Protein AF-A0A354BKX8-F1 (afdb_monomer)

Structure (mmCIF, N/CA/C/O backbone):
data_AF-A0A354BKX8-F1
#
_entry.id   AF-A0A354BKX8-F1
#
loop_
_atom_site.group_PDB
_atom_site.id
_atom_site.type_symbol
_atom_site.label_atom_id
_atom_site.label_alt_id
_atom_site.label_comp_id
_atom_site.label_asym_id
_atom_site.label_entity_id
_atom_site.label_seq_id
_atom_site.pdbx_PDB_ins_code
_atom_site.Cartn_x
_atom_site.Cartn_y
_atom_site.Cartn_z
_atom_site.occupancy
_atom_site.B_iso_or_equiv
_atom_site.auth_seq_id
_atom_site.auth_comp_id
_atom_site.auth_asym_id
_atom_site.auth_atom_id
_atom_site.pdbx_PDB_model_num
ATOM 1 N N . TYR A 1 1 ? 7.120 4.026 -9.974 1.00 83.06 1 TYR A N 1
ATOM 2 C CA . TYR A 1 1 ? 7.666 4.326 -11.314 1.00 83.06 1 TYR A CA 1
ATOM 3 C C . TYR A 1 1 ? 7.508 5.807 -11.655 1.00 83.06 1 TYR A C 1
ATOM 5 O O . TYR A 1 1 ? 8.505 6.510 -11.690 1.00 83.06 1 TYR A O 1
ATOM 13 N N . LYS A 1 2 ? 6.275 6.334 -11.790 1.00 86.75 2 LYS A N 1
ATOM 14 C CA . LYS A 1 2 ? 6.040 7.768 -12.083 1.00 86.75 2 LYS A CA 1
ATOM 15 C C . LYS A 1 2 ? 6.653 8.716 -11.035 1.00 86.75 2 LYS A C 1
ATOM 17 O O . LYS A 1 2 ? 7.283 9.698 -11.400 1.00 86.75 2 LYS A O 1
ATOM 22 N N . ALA A 1 3 ? 6.531 8.372 -9.750 1.00 85.19 3 ALA A N 1
ATOM 23 C CA . ALA A 1 3 ? 7.042 9.178 -8.636 1.00 85.19 3 ALA A CA 1
ATOM 24 C C . ALA A 1 3 ? 8.580 9.289 -8.563 1.00 85.19 3 ALA A C 1
ATOM 26 O O . ALA A 1 3 ? 9.074 10.175 -7.884 1.00 85.19 3 ALA A O 1
ATOM 27 N N . HIS A 1 4 ? 9.324 8.424 -9.263 1.00 88.31 4 HIS A N 1
ATOM 28 C CA . HIS A 1 4 ? 10.794 8.370 -9.205 1.00 88.31 4 HIS A CA 1
ATOM 29 C C . HIS A 1 4 ? 11.441 8.805 -10.529 1.00 88.31 4 HIS A C 1
ATOM 31 O O . HIS A 1 4 ? 12.531 8.362 -10.866 1.00 88.31 4 HIS A O 1
ATOM 37 N N . ALA A 1 5 ? 10.732 9.616 -11.325 1.00 88.50 5 ALA A N 1
ATOM 38 C CA . ALA A 1 5 ? 11.190 10.175 -12.601 1.00 88.50 5 ALA A CA 1
ATOM 39 C C . ALA A 1 5 ? 11.630 9.164 -13.689 1.00 88.50 5 ALA A C 1
ATOM 41 O O . ALA A 1 5 ? 12.082 9.582 -14.752 1.00 88.50 5 ALA A O 1
ATOM 42 N N . CYS A 1 6 ? 11.402 7.855 -13.508 1.00 90.94 6 CYS A N 1
ATOM 43 C CA . CYS A 1 6 ? 11.791 6.821 -14.478 1.00 90.94 6 CYS A CA 1
ATOM 44 C C . CYS A 1 6 ? 11.173 7.051 -15.872 1.00 90.94 6 CYS A C 1
ATOM 46 O O . CYS A 1 6 ? 11.819 6.832 -16.893 1.00 90.94 6 CYS A O 1
ATOM 48 N N . LEU A 1 7 ? 9.930 7.554 -15.922 1.00 91.75 7 LEU A N 1
ATOM 49 C CA . LEU A 1 7 ? 9.223 7.866 -17.173 1.00 91.75 7 LEU A CA 1
ATOM 50 C C . LEU A 1 7 ? 9.927 8.915 -18.039 1.00 91.75 7 LEU A C 1
ATOM 52 O O . LEU A 1 7 ? 9.664 8.959 -19.236 1.00 91.75 7 LEU A O 1
ATOM 56 N N . GLY A 1 8 ? 10.784 9.765 -17.466 1.00 90.62 8 GLY A N 1
ATOM 57 C CA . GLY A 1 8 ? 11.510 10.775 -18.238 1.00 90.62 8 GLY A CA 1
ATOM 58 C C . GLY A 1 8 ? 12.446 10.156 -19.277 1.00 90.62 8 GLY A C 1
ATOM 59 O O . GLY A 1 8 ? 12.610 10.711 -20.362 1.00 90.62 8 GLY A O 1
ATOM 60 N N . CYS A 1 9 ? 12.996 8.977 -18.972 1.00 93.62 9 CYS A N 1
ATOM 61 C CA . CYS A 1 9 ? 14.010 8.322 -19.796 1.00 93.62 9 CYS A CA 1
ATOM 62 C C . CYS A 1 9 ? 13.584 6.958 -20.335 1.00 93.62 9 CYS A C 1
ATOM 64 O O . CYS A 1 9 ? 14.118 6.542 -21.357 1.00 93.62 9 CYS A O 1
ATOM 66 N N . HIS A 1 10 ? 12.659 6.265 -19.670 1.00 95.00 10 HIS A N 1
ATOM 67 C CA . HIS A 1 10 ? 12.266 4.904 -20.018 1.00 95.00 10 HIS A CA 1
ATOM 68 C C . HIS A 1 10 ? 10.833 4.833 -20.535 1.00 95.00 10 HIS A C 1
ATOM 70 O O . HIS A 1 10 ? 9.903 5.380 -19.928 1.00 95.00 10 HIS A O 1
ATOM 76 N N . THR A 1 11 ? 10.642 4.063 -21.606 1.00 95.56 11 THR A N 1
ATOM 77 C CA . THR A 1 11 ? 9.315 3.769 -22.153 1.00 95.56 11 THR A CA 1
ATOM 78 C C . THR A 1 11 ? 8.695 2.522 -21.521 1.00 95.56 11 THR A C 1
ATOM 80 O O . THR A 1 11 ? 9.382 1.526 -21.306 1.00 95.56 11 THR A O 1
ATOM 83 N N . ILE A 1 12 ? 7.390 2.564 -21.250 1.00 94.75 12 ILE A N 1
ATOM 84 C CA . ILE A 1 12 ? 6.571 1.444 -20.746 1.00 94.75 12 ILE A CA 1
ATOM 85 C C . ILE A 1 12 ? 5.218 1.415 -21.462 1.00 94.75 12 ILE A C 1
ATOM 87 O O . ILE A 1 12 ? 4.844 2.388 -22.123 1.00 94.75 12 ILE A O 1
ATOM 91 N N . GLU A 1 13 ? 4.485 0.317 -21.306 1.00 91.56 13 GLU A N 1
ATOM 92 C CA . GLU A 1 13 ? 3.090 0.232 -21.724 1.00 91.56 13 GLU A CA 1
ATOM 93 C C . GLU A 1 13 ? 2.171 0.474 -20.517 1.00 91.56 13 GLU A C 1
ATOM 95 O O . GLU A 1 13 ? 2.274 -0.188 -19.488 1.00 91.56 13 GLU A O 1
ATOM 100 N N . ASP A 1 14 ? 1.270 1.448 -20.625 1.00 88.75 14 ASP A N 1
ATOM 101 C CA . ASP A 1 14 ? 0.277 1.773 -19.597 1.00 88.75 14 ASP A CA 1
ATOM 102 C C . ASP A 1 14 ? -1.093 1.879 -20.277 1.00 88.75 14 ASP A C 1
ATOM 104 O O . ASP A 1 14 ? -1.304 2.739 -21.136 1.00 88.75 14 ASP A O 1
ATOM 108 N N . ASN A 1 15 ? -2.020 0.980 -19.935 1.00 85.31 15 ASN A N 1
ATOM 109 C CA . ASN A 1 15 ? -3.357 0.884 -20.541 1.00 85.31 15 ASN A CA 1
ATOM 110 C C . ASN A 1 15 ? -3.341 0.799 -22.084 1.00 85.31 15 ASN A C 1
ATOM 112 O O . ASN A 1 15 ? -4.056 1.539 -22.765 1.00 85.31 15 ASN A O 1
ATOM 116 N N . GLY A 1 16 ? -2.491 -0.073 -22.638 1.00 86.06 16 GLY A N 1
ATOM 117 C CA . GLY A 1 16 ? -2.369 -0.292 -24.086 1.00 86.06 16 GLY A CA 1
ATOM 118 C C . GLY A 1 16 ? -1.723 0.867 -24.851 1.00 86.06 16 GLY A C 1
ATOM 119 O O . GLY A 1 16 ? -1.778 0.907 -26.080 1.00 86.06 16 GLY A O 1
ATOM 120 N N . LYS A 1 17 ? -1.138 1.845 -24.147 1.00 91.56 17 LYS A N 1
ATOM 121 C CA . LYS A 1 17 ? -0.433 2.978 -24.748 1.00 91.56 17 LYS A CA 1
ATOM 122 C C . LYS A 1 17 ? 1.020 2.993 -24.329 1.00 91.56 17 LYS A C 1
ATOM 124 O O . LYS A 1 17 ? 1.348 2.821 -23.158 1.00 91.56 17 LYS A O 1
ATOM 129 N N . LEU A 1 18 ? 1.876 3.310 -25.292 1.00 93.50 18 LEU A N 1
ATOM 130 C CA . LEU A 1 18 ? 3.275 3.569 -25.023 1.00 93.50 18 LEU A CA 1
ATOM 131 C C . LEU A 1 18 ? 3.457 4.966 -24.435 1.00 93.50 18 LEU A C 1
ATOM 133 O O . LEU A 1 18 ? 3.059 5.957 -25.046 1.00 93.50 18 LEU A O 1
ATOM 137 N N . ILE A 1 19 ? 4.073 5.037 -23.259 1.00 94.19 19 ILE A N 1
ATOM 138 C CA . ILE A 1 19 ? 4.370 6.293 -22.567 1.00 94.19 19 ILE A CA 1
ATOM 139 C C . ILE A 1 19 ? 5.835 6.336 -22.129 1.00 94.19 19 ILE A C 1
ATOM 141 O O . ILE A 1 19 ? 6.482 5.297 -22.005 1.00 94.19 19 ILE A O 1
ATOM 145 N N . GLY A 1 20 ? 6.334 7.539 -21.842 1.00 93.56 20 GLY A N 1
ATOM 146 C CA . GLY A 1 20 ? 7.693 7.786 -21.355 1.00 93.56 20 GLY A CA 1
ATOM 147 C C . GLY A 1 20 ? 8.647 8.319 -22.427 1.00 93.56 20 GLY A C 1
ATOM 148 O O . GLY A 1 20 ? 8.238 8.606 -23.552 1.00 93.56 20 GLY A O 1
ATOM 149 N N . GLY A 1 21 ? 9.915 8.490 -22.060 1.00 92.12 21 GLY A N 1
ATOM 150 C CA . GLY A 1 21 ? 10.974 8.964 -22.951 1.00 92.12 21 GLY A CA 1
ATOM 151 C C . GLY A 1 21 ? 11.726 7.808 -23.619 1.00 92.12 21 GLY A C 1
ATOM 152 O O . GLY A 1 21 ? 11.959 6.797 -22.969 1.00 92.12 21 GLY A O 1
ATOM 153 N N . PRO A 1 22 ? 12.144 7.923 -24.892 1.00 91.19 22 PRO A N 1
ATOM 154 C CA . PRO A 1 22 ? 12.939 6.898 -25.577 1.00 91.19 22 PRO A CA 1
ATOM 155 C C . PRO A 1 22 ? 14.454 7.063 -25.349 1.00 91.19 22 PRO A C 1
ATOM 157 O O . PRO A 1 22 ? 15.248 6.587 -26.154 1.00 91.19 22 PRO A O 1
ATOM 160 N N . GLN A 1 23 ? 14.863 7.796 -24.308 1.00 90.75 23 GLN A N 1
ATOM 161 C CA . GLN A 1 23 ? 16.272 8.148 -24.080 1.00 90.75 23 GLN A CA 1
ATOM 162 C C . GLN A 1 23 ? 17.086 6.982 -23.503 1.00 90.75 23 GLN A C 1
ATOM 164 O O . GLN A 1 23 ? 18.300 6.941 -23.661 1.00 90.75 23 GLN A O 1
ATOM 169 N N . SER A 1 24 ? 16.422 6.043 -22.833 1.00 91.75 24 SER A N 1
ATOM 170 C CA . SER A 1 24 ? 17.021 4.878 -22.185 1.00 91.75 24 SER A CA 1
ATOM 171 C C . SER A 1 24 ? 16.263 3.602 -22.569 1.00 91.75 24 SER A C 1
ATOM 173 O O . SER A 1 24 ? 15.407 3.595 -23.458 1.00 91.75 24 SER A O 1
ATOM 175 N N . ALA A 1 25 ? 16.603 2.489 -21.918 1.00 90.88 25 ALA A N 1
ATOM 176 C CA . ALA A 1 25 ? 16.054 1.173 -22.207 1.00 90.88 25 ALA A CA 1
ATOM 177 C C . ALA A 1 25 ? 14.516 1.175 -22.229 1.00 90.88 25 ALA A C 1
ATOM 179 O O . ALA A 1 25 ? 13.856 1.724 -21.345 1.00 90.88 25 ALA A O 1
ATOM 180 N N . ALA A 1 26 ? 13.958 0.507 -23.235 1.00 94.38 26 ALA A N 1
ATOM 181 C CA . ALA A 1 26 ? 12.530 0.274 -23.376 1.00 94.38 26 ALA A CA 1
ATOM 182 C C . ALA A 1 26 ? 12.099 -0.887 -22.453 1.00 94.38 26 ALA A C 1
ATOM 184 O O . ALA A 1 26 ? 12.649 -1.991 -22.546 1.00 94.38 26 ALA A O 1
ATOM 185 N N . LEU A 1 27 ? 11.156 -0.627 -21.541 1.00 95.12 27 LEU A N 1
ATOM 186 C CA . LEU A 1 27 ? 10.771 -1.505 -20.427 1.00 95.12 27 LEU A CA 1
ATOM 187 C C . LEU A 1 27 ? 9.378 -2.145 -20.576 1.00 95.12 27 LEU A C 1
ATOM 189 O O . LEU A 1 27 ? 8.930 -2.840 -19.670 1.00 95.12 27 LEU A O 1
ATOM 193 N N . GLN A 1 28 ? 8.712 -1.985 -21.719 1.00 94.44 28 GLN A N 1
ATOM 194 C CA . GLN A 1 28 ? 7.391 -2.563 -22.026 1.00 94.44 28 GLN A CA 1
ATOM 195 C C . GLN A 1 28 ? 7.356 -4.088 -21.895 1.00 94.44 28 GLN A C 1
ATOM 197 O O . GLN A 1 28 ? 6.326 -4.650 -21.564 1.00 94.44 28 GLN A O 1
ATOM 202 N N . ASN A 1 29 ? 8.489 -4.748 -22.147 1.00 93.88 29 ASN A N 1
ATOM 203 C CA . ASN A 1 29 ? 8.643 -6.200 -22.042 1.00 93.88 29 ASN A CA 1
ATOM 204 C C . ASN A 1 29 ? 9.652 -6.579 -20.949 1.00 93.88 29 ASN A C 1
ATOM 206 O O . ASN A 1 29 ? 10.315 -7.611 -21.046 1.00 93.88 29 ASN A O 1
ATOM 210 N N . ALA A 1 30 ? 9.853 -5.715 -19.949 1.00 94.62 30 ALA A N 1
ATOM 211 C CA . ALA A 1 30 ? 10.871 -5.930 -18.924 1.00 94.62 30 ALA A CA 1
ATOM 212 C C . ALA A 1 30 ? 10.661 -7.250 -18.165 1.00 94.62 30 ALA A C 1
ATOM 214 O O . ALA A 1 30 ? 11.640 -7.957 -17.928 1.00 94.62 30 ALA A O 1
ATOM 215 N N . GLY A 1 31 ? 9.410 -7.627 -17.884 1.00 93.38 31 GLY A N 1
ATOM 216 C CA . GLY A 1 31 ? 9.067 -8.887 -17.221 1.00 93.38 31 GLY A CA 1
ATOM 217 C C . GLY A 1 31 ? 9.415 -10.148 -18.006 1.00 93.38 31 GLY A C 1
ATOM 218 O O . GLY A 1 31 ? 9.642 -11.197 -17.415 1.00 93.38 31 GLY A O 1
ATOM 219 N N . GLN A 1 32 ? 9.523 -10.051 -19.332 1.00 93.12 32 GLN A N 1
ATOM 220 C CA . GLN A 1 32 ? 9.960 -11.163 -20.181 1.00 93.12 32 GLN A CA 1
ATOM 221 C C . GLN A 1 32 ? 11.481 -11.203 -20.386 1.00 93.12 32 GLN A C 1
ATOM 223 O O . GLN A 1 32 ? 12.025 -12.213 -20.830 1.00 93.12 32 GLN A O 1
ATOM 228 N N . ARG A 1 33 ? 12.170 -10.080 -20.148 1.00 94.12 33 ARG A N 1
ATOM 229 C CA . ARG A 1 33 ? 13.554 -9.864 -20.600 1.00 94.12 33 ARG A CA 1
ATOM 230 C C . ARG A 1 33 ? 14.577 -9.896 -19.481 1.00 94.12 33 ARG A C 1
ATOM 232 O O . ARG A 1 33 ? 15.732 -10.225 -19.744 1.00 94.12 33 ARG A O 1
ATOM 239 N N . TYR A 1 34 ? 14.190 -9.506 -18.272 1.00 94.12 34 TYR A N 1
ATOM 240 C CA . TYR A 1 34 ? 15.135 -9.293 -17.187 1.00 94.12 34 TYR A CA 1
ATOM 241 C C . TYR A 1 34 ? 14.871 -10.205 -15.996 1.00 94.12 34 TYR A C 1
ATOM 243 O O . TYR A 1 34 ? 13.737 -10.549 -15.680 1.00 94.12 34 TYR A O 1
ATOM 251 N N . ASN A 1 35 ? 15.952 -10.560 -15.305 1.00 94.44 35 ASN A N 1
ATOM 252 C CA . ASN A 1 35 ? 15.873 -11.212 -14.008 1.00 94.44 35 ASN A CA 1
ATOM 253 C C . ASN A 1 35 ? 15.553 -10.159 -12.921 1.00 94.44 35 ASN A C 1
ATOM 255 O O . ASN A 1 35 ? 16.247 -9.139 -12.869 1.00 94.44 35 ASN A O 1
ATOM 259 N N . PRO A 1 36 ? 14.562 -10.390 -12.040 1.00 92.25 36 PRO A N 1
ATOM 260 C CA . PRO A 1 36 ? 14.132 -9.409 -11.040 1.00 92.25 36 PRO A CA 1
ATOM 261 C C . PRO A 1 36 ? 15.240 -9.000 -10.064 1.00 92.25 36 PRO A C 1
ATOM 263 O O . PRO A 1 36 ? 15.362 -7.816 -9.750 1.00 92.25 36 PRO A O 1
ATOM 266 N N . ASP A 1 37 ? 16.079 -9.943 -9.631 1.00 94.06 37 ASP A N 1
ATOM 267 C CA . ASP A 1 37 ? 17.184 -9.672 -8.706 1.00 94.06 37 ASP A CA 1
ATOM 268 C C . ASP A 1 37 ? 18.261 -8.820 -9.378 1.00 94.06 37 ASP A C 1
ATOM 270 O O . ASP A 1 37 ? 18.823 -7.914 -8.759 1.00 94.06 37 ASP A O 1
ATOM 274 N N . TRP A 1 38 ? 18.510 -9.061 -10.670 1.00 94.44 38 TRP A N 1
ATOM 275 C CA . TRP A 1 38 ? 19.426 -8.238 -11.452 1.00 94.44 38 TRP A CA 1
ATOM 276 C C . TRP A 1 38 ? 18.907 -6.805 -11.601 1.00 94.44 38 TRP A C 1
ATOM 278 O O . TRP A 1 38 ? 19.657 -5.870 -11.329 1.00 94.44 38 TRP A O 1
ATOM 288 N N . VAL A 1 39 ? 17.631 -6.609 -11.971 1.00 93.19 39 VAL A N 1
ATOM 289 C CA . VAL A 1 39 ? 17.067 -5.250 -12.116 1.00 93.19 39 VAL A CA 1
ATOM 290 C C . VAL A 1 39 ? 17.043 -4.534 -10.770 1.00 93.19 39 VAL A C 1
ATOM 292 O O . VAL A 1 39 ? 17.360 -3.350 -10.703 1.00 93.19 39 VAL A O 1
ATOM 295 N N . TYR A 1 40 ? 16.724 -5.244 -9.688 1.00 93.81 40 TYR A N 1
ATOM 296 C CA . TYR A 1 40 ? 16.797 -4.690 -8.343 1.00 93.81 40 TYR A CA 1
ATOM 297 C C . TYR A 1 40 ? 18.223 -4.254 -7.992 1.00 93.81 40 TYR A C 1
ATOM 299 O O . TYR A 1 40 ? 18.418 -3.111 -7.580 1.00 93.81 40 TYR A O 1
ATOM 307 N N . ARG A 1 41 ? 19.235 -5.105 -8.215 1.00 93.69 41 ARG A N 1
ATOM 308 C CA . ARG A 1 41 ? 20.629 -4.745 -7.923 1.00 93.69 41 ARG A CA 1
ATOM 309 C C . ARG A 1 41 ? 21.117 -3.586 -8.792 1.00 93.69 41 ARG A C 1
ATOM 311 O O . ARG A 1 41 ? 21.802 -2.705 -8.278 1.00 93.69 41 ARG A O 1
ATOM 318 N N . PHE A 1 42 ? 20.748 -3.562 -10.070 1.00 93.19 42 PHE A N 1
ATOM 319 C CA . PHE A 1 42 ? 21.044 -2.448 -10.967 1.00 93.19 42 PHE A CA 1
ATOM 320 C C . PHE A 1 42 ? 20.383 -1.153 -10.486 1.00 93.19 42 PHE A C 1
ATOM 322 O O . PHE A 1 42 ? 21.052 -0.133 -10.378 1.00 93.19 42 PHE A O 1
ATOM 329 N N . GLY A 1 43 ? 19.103 -1.201 -10.109 1.00 91.19 43 GLY A N 1
ATOM 330 C CA . GLY A 1 43 ? 18.357 -0.042 -9.615 1.00 91.19 43 GLY A CA 1
ATOM 331 C C . GLY A 1 43 ? 18.865 0.516 -8.282 1.00 91.19 43 GLY A C 1
ATOM 332 O O . GLY A 1 43 ? 18.655 1.694 -8.009 1.00 91.19 43 GLY A O 1
ATOM 333 N N . GLN A 1 44 ? 19.556 -0.289 -7.465 1.00 91.81 44 GLN A N 1
ATOM 334 C CA . GLN A 1 44 ? 20.210 0.206 -6.250 1.00 91.81 44 GLN A CA 1
ATOM 335 C C . GLN A 1 44 ? 21.388 1.130 -6.567 1.00 91.81 44 GLN A C 1
ATOM 337 O O . GLN A 1 44 ? 21.555 2.149 -5.903 1.00 91.81 44 GLN A O 1
ATOM 342 N N . ASN A 1 45 ? 22.227 0.753 -7.536 1.00 91.75 45 ASN A N 1
ATOM 343 C CA . ASN A 1 45 ? 23.340 1.581 -7.987 1.00 91.75 45 ASN A CA 1
ATOM 344 C C . ASN A 1 45 ? 23.816 1.167 -9.397 1.00 91.75 45 ASN A C 1
ATOM 346 O O . ASN A 1 45 ? 24.658 0.274 -9.533 1.00 91.75 45 ASN A O 1
ATOM 350 N N . PRO A 1 46 ? 23.336 1.838 -10.455 1.00 92.06 46 PRO A N 1
ATOM 351 C CA . PRO A 1 46 ? 23.704 1.532 -11.840 1.00 92.06 46 PRO A CA 1
ATOM 352 C C . PRO A 1 46 ? 25.200 1.701 -12.131 1.00 92.06 46 PRO A C 1
ATOM 354 O O . PRO A 1 46 ? 25.762 1.009 -12.986 1.00 92.06 46 PRO A O 1
ATOM 357 N N . GLN A 1 47 ? 25.851 2.617 -11.408 1.00 90.56 47 GLN A N 1
ATOM 358 C CA . GLN A 1 47 ? 27.258 2.964 -11.604 1.00 90.56 47 GLN A CA 1
ATOM 359 C C . GLN A 1 47 ? 28.204 1.836 -11.160 1.00 90.56 47 GLN A C 1
ATOM 361 O O . GLN A 1 47 ? 29.335 1.783 -11.637 1.00 90.56 47 GLN A O 1
ATOM 366 N N . ASP A 1 48 ? 27.734 0.894 -10.327 1.00 93.19 48 ASP A N 1
ATOM 367 C CA . ASP A 1 48 ? 28.498 -0.303 -9.933 1.00 93.19 48 ASP A CA 1
ATOM 368 C C . ASP A 1 48 ? 28.722 -1.270 -11.111 1.00 93.19 48 ASP A C 1
ATOM 370 O O . ASP A 1 48 ? 29.621 -2.108 -11.069 1.00 93.19 48 ASP A O 1
ATOM 374 N N . PHE A 1 49 ? 27.903 -1.167 -12.163 1.00 91.75 49 PHE A N 1
ATOM 375 C CA . PHE A 1 49 ? 27.972 -2.030 -13.343 1.00 91.75 49 PHE A CA 1
ATOM 376 C C . PHE A 1 49 ? 28.644 -1.336 -14.520 1.00 91.75 49 PHE A C 1
ATOM 378 O O . PHE A 1 49 ? 29.470 -1.921 -15.220 1.00 91.75 49 PHE A O 1
ATOM 385 N N . THR A 1 50 ? 28.252 -0.092 -14.789 1.00 91.19 50 THR A N 1
ATOM 386 C CA . THR A 1 50 ? 28.812 0.701 -15.881 1.00 91.19 50 THR A CA 1
ATOM 387 C C . THR A 1 50 ? 28.824 2.160 -15.472 1.00 91.19 50 THR A C 1
ATOM 389 O O . THR A 1 50 ? 27.782 2.811 -15.397 1.00 91.19 50 THR A O 1
ATOM 392 N N . VAL A 1 51 ? 30.024 2.669 -15.219 1.00 91.38 51 VAL A N 1
ATOM 393 C CA . VAL A 1 51 ? 30.233 4.063 -14.834 1.00 91.38 51 VAL A CA 1
ATOM 394 C C . VAL A 1 51 ? 29.843 4.985 -15.997 1.00 91.38 51 VAL A C 1
ATOM 396 O O . VAL A 1 51 ? 30.130 4.687 -17.155 1.00 91.38 51 VAL A O 1
ATOM 399 N N . HIS A 1 52 ? 29.199 6.110 -15.687 1.00 88.56 52 HIS A N 1
ATOM 400 C CA . HIS A 1 52 ? 28.745 7.136 -16.633 1.00 88.56 52 HIS A CA 1
ATOM 401 C C . HIS A 1 52 ? 27.716 6.656 -17.671 1.00 88.56 52 HIS A C 1
ATOM 403 O O . HIS A 1 52 ? 27.595 7.243 -18.743 1.00 88.56 52 HIS A O 1
ATOM 409 N N . ASN A 1 53 ? 26.925 5.628 -17.350 1.00 86.75 53 ASN A N 1
ATOM 410 C CA . ASN A 1 53 ? 25.865 5.115 -18.230 1.00 86.75 53 ASN A CA 1
ATOM 411 C C . ASN A 1 53 ? 24.636 6.041 -18.380 1.00 86.75 53 ASN A C 1
ATOM 413 O O . ASN A 1 53 ? 23.739 5.732 -19.159 1.00 86.75 53 ASN A O 1
ATOM 417 N N . GLY A 1 54 ? 24.577 7.152 -17.638 1.00 87.69 54 GLY A N 1
ATOM 418 C CA . GLY A 1 54 ? 23.459 8.101 -17.658 1.00 87.69 54 GLY A CA 1
ATOM 419 C C . GLY A 1 54 ? 22.263 7.713 -16.782 1.00 87.69 54 GLY A C 1
ATOM 420 O O . GLY A 1 54 ? 21.384 8.548 -16.584 1.00 87.69 54 GLY A O 1
ATOM 421 N N . GLU A 1 55 ? 22.245 6.508 -16.206 1.00 90.31 55 GLU A N 1
ATOM 422 C CA . GLU A 1 55 ? 21.235 6.112 -15.224 1.00 90.31 55 GLU A CA 1
ATOM 423 C C . GLU A 1 55 ? 21.619 6.652 -13.841 1.00 90.31 55 GLU A C 1
ATOM 425 O O . GLU A 1 55 ? 22.703 6.374 -13.313 1.00 90.31 55 GLU A O 1
ATOM 430 N N . PHE A 1 56 ? 20.733 7.451 -13.252 1.00 86.12 56 PHE A N 1
ATOM 431 C CA . PHE A 1 56 ? 20.966 8.054 -11.945 1.00 86.12 56 PHE A CA 1
ATOM 432 C C . PHE A 1 56 ? 20.506 7.128 -10.815 1.00 86.12 56 PHE A C 1
ATOM 434 O O . PHE A 1 56 ? 19.701 6.218 -11.005 1.00 86.12 56 PHE A O 1
ATOM 441 N N . LEU A 1 57 ? 21.018 7.370 -9.608 1.00 86.31 57 LEU A N 1
ATOM 442 C CA . LEU A 1 57 ? 20.541 6.681 -8.415 1.00 86.31 57 LEU A CA 1
ATOM 443 C C . LEU A 1 57 ? 19.133 7.186 -8.087 1.00 86.31 57 LEU A C 1
ATOM 445 O O . LEU A 1 57 ? 18.962 8.347 -7.713 1.00 86.31 57 LEU A O 1
ATOM 449 N N . ALA A 1 58 ? 18.131 6.329 -8.275 1.00 82.44 58 ALA A N 1
ATOM 450 C CA . ALA A 1 58 ? 16.744 6.696 -8.039 1.00 82.44 58 ALA A CA 1
ATOM 451 C C . ALA A 1 58 ? 16.539 7.104 -6.573 1.00 82.44 58 ALA A C 1
ATOM 453 O O . ALA A 1 58 ? 16.939 6.380 -5.660 1.00 82.44 58 ALA A O 1
ATOM 454 N N . ASP A 1 59 ? 15.862 8.232 -6.348 1.00 86.12 59 ASP A N 1
ATOM 455 C CA . ASP A 1 59 ? 15.396 8.632 -5.018 1.00 86.12 59 ASP A CA 1
ATOM 456 C C . ASP A 1 59 ? 14.202 7.754 -4.614 1.00 86.12 59 ASP A C 1
ATOM 458 O O . ASP A 1 59 ? 13.029 8.114 -4.759 1.00 86.12 59 ASP A O 1
ATOM 462 N N . ALA A 1 60 ? 14.511 6.516 -4.238 1.00 87.81 60 ALA A N 1
ATOM 463 C CA . ALA A 1 60 ? 13.566 5.498 -3.826 1.00 87.81 60 ALA A CA 1
ATOM 464 C C . ALA A 1 60 ? 14.130 4.741 -2.623 1.00 87.81 60 ALA A C 1
ATOM 466 O O . ALA A 1 60 ? 15.230 4.193 -2.659 1.00 87.81 60 ALA A O 1
ATOM 467 N N . THR A 1 61 ? 13.338 4.656 -1.558 1.00 88.00 61 THR A N 1
ATOM 468 C CA . THR A 1 61 ? 13.616 3.729 -0.456 1.00 88.00 61 THR A CA 1
ATOM 469 C C . THR A 1 61 ? 13.590 2.285 -0.949 1.00 88.00 61 THR A C 1
ATOM 471 O O . THR A 1 61 ? 12.955 1.961 -1.953 1.00 88.00 61 THR A O 1
ATOM 474 N N . ASP A 1 62 ? 14.220 1.385 -0.205 1.00 87.88 62 ASP A N 1
ATOM 475 C CA . ASP A 1 62 ? 14.289 -0.032 -0.554 1.00 87.88 62 ASP A CA 1
ATOM 476 C C . ASP A 1 62 ? 12.903 -0.682 -0.843 1.00 87.88 62 ASP A C 1
ATOM 478 O O . ASP A 1 62 ? 12.733 -1.312 -1.893 1.00 87.88 62 ASP A O 1
ATOM 482 N N . PRO A 1 63 ? 11.842 -0.456 -0.035 1.00 84.81 63 PRO A N 1
ATOM 483 C CA . PRO A 1 63 ? 10.494 -0.924 -0.378 1.00 84.81 63 PRO A CA 1
ATOM 484 C C . PRO A 1 63 ? 9.914 -0.292 -1.652 1.00 84.81 63 PRO A C 1
ATOM 486 O O . PRO A 1 63 ? 9.235 -0.972 -2.424 1.00 84.81 63 PRO A O 1
ATOM 489 N N . GLN A 1 64 ? 10.175 0.996 -1.895 1.00 87.69 64 GLN A N 1
ATOM 490 C CA . GLN A 1 64 ? 9.714 1.685 -3.104 1.00 87.69 64 GLN A CA 1
ATOM 491 C C . GLN A 1 64 ? 10.416 1.143 -4.348 1.00 87.69 64 GLN A C 1
ATOM 493 O O . GLN A 1 64 ? 9.751 0.889 -5.352 1.00 87.69 64 GLN A O 1
ATOM 498 N N . LEU A 1 65 ? 11.728 0.899 -4.273 1.00 91.69 65 LEU A N 1
ATOM 499 C CA . LEU A 1 65 ? 12.480 0.289 -5.361 1.00 91.69 65 LEU A CA 1
ATOM 500 C C . LEU A 1 65 ? 11.928 -1.103 -5.679 1.00 91.69 65 LEU A C 1
ATOM 502 O O . LEU A 1 65 ? 11.628 -1.377 -6.837 1.00 91.69 65 LEU A O 1
ATOM 506 N N . ARG A 1 66 ? 11.676 -1.954 -4.673 1.00 90.69 66 ARG A N 1
ATOM 507 C CA . ARG A 1 66 ? 11.033 -3.262 -4.908 1.00 90.69 66 ARG A CA 1
ATOM 508 C C . ARG A 1 66 ? 9.657 -3.146 -5.556 1.00 90.69 66 ARG A C 1
ATOM 510 O O . ARG A 1 66 ? 9.354 -3.937 -6.443 1.00 90.69 66 ARG A O 1
ATOM 517 N N . ALA A 1 67 ? 8.843 -2.161 -5.174 1.00 89.81 67 ALA A N 1
ATOM 518 C CA . ALA A 1 67 ? 7.554 -1.920 -5.821 1.00 89.81 67 ALA A CA 1
ATOM 519 C C . ALA A 1 67 ? 7.713 -1.482 -7.289 1.00 89.81 67 ALA A C 1
ATOM 521 O O . ALA A 1 67 ? 6.949 -1.918 -8.150 1.00 89.81 67 ALA A O 1
ATOM 522 N N . VAL A 1 68 ? 8.724 -0.660 -7.599 1.00 92.44 68 VAL A N 1
ATOM 523 C CA . VAL A 1 68 ? 9.078 -0.308 -8.982 1.00 92.44 68 VAL A CA 1
ATOM 524 C C . VAL A 1 68 ? 9.489 -1.550 -9.764 1.00 92.44 68 VAL A C 1
ATOM 526 O O . VAL A 1 68 ? 8.965 -1.759 -10.852 1.00 92.44 68 VAL A O 1
ATOM 529 N N . ILE A 1 69 ? 10.371 -2.387 -9.212 1.00 93.19 69 ILE A N 1
ATOM 530 C CA . ILE A 1 69 ? 10.807 -3.618 -9.877 1.00 93.19 69 ILE A CA 1
ATOM 531 C C . ILE A 1 69 ? 9.629 -4.562 -10.089 1.00 93.19 69 ILE A C 1
ATOM 533 O O . ILE A 1 69 ? 9.434 -5.015 -11.207 1.00 93.19 69 ILE A O 1
ATOM 537 N N . GLY A 1 70 ? 8.789 -4.792 -9.079 1.00 91.94 70 GLY A N 1
ATOM 538 C CA . GLY A 1 70 ? 7.578 -5.604 -9.223 1.00 91.94 70 GLY A CA 1
ATOM 539 C C . GLY A 1 70 ? 6.672 -5.097 -10.348 1.00 91.94 70 GLY A C 1
ATOM 540 O O . GLY A 1 70 ? 6.233 -5.880 -11.185 1.00 91.94 70 GLY A O 1
ATOM 541 N N . TYR A 1 71 ? 6.477 -3.778 -10.442 1.00 91.94 71 TYR A N 1
ATOM 542 C CA . TYR A 1 71 ? 5.741 -3.168 -11.549 1.00 91.94 71 TYR A CA 1
ATOM 543 C C . TYR A 1 71 ? 6.412 -3.381 -12.916 1.00 91.94 71 TYR A C 1
ATOM 545 O O . TYR A 1 71 ? 5.721 -3.629 -13.899 1.00 91.94 71 TYR A O 1
ATOM 553 N N . LEU A 1 72 ? 7.744 -3.314 -12.997 1.00 93.81 72 LEU A N 1
ATOM 554 C CA . LEU A 1 72 ? 8.482 -3.610 -14.228 1.00 93.81 72 LEU A CA 1
ATOM 555 C C . LEU A 1 72 ? 8.394 -5.088 -14.616 1.00 93.81 72 LEU A C 1
ATOM 557 O O . LEU A 1 72 ? 8.323 -5.409 -15.797 1.00 93.81 72 LEU A O 1
ATOM 561 N N . MET A 1 73 ? 8.368 -5.991 -13.639 1.00 93.06 73 MET A N 1
ATOM 562 C CA . MET A 1 73 ? 8.322 -7.431 -13.886 1.00 93.06 73 MET A CA 1
ATOM 563 C C . MET A 1 73 ? 6.962 -7.919 -14.384 1.00 93.06 73 MET A C 1
ATOM 565 O O . MET A 1 73 ? 6.889 -8.998 -14.958 1.00 93.06 73 MET A O 1
ATOM 569 N N . VAL A 1 74 ? 5.898 -7.127 -14.232 1.00 92.12 74 VAL A N 1
ATOM 570 C CA . VAL A 1 74 ? 4.607 -7.424 -14.875 1.00 92.12 74 VAL A CA 1
ATOM 571 C C . VAL A 1 74 ? 4.499 -6.841 -16.287 1.00 92.12 74 VAL A C 1
ATOM 573 O O . VAL A 1 74 ? 3.570 -7.174 -17.017 1.00 92.12 74 VAL A O 1
ATOM 576 N N . GLN A 1 75 ? 5.442 -5.986 -16.706 1.00 93.44 75 GLN A N 1
ATOM 577 C CA . GLN A 1 75 ? 5.417 -5.386 -18.041 1.00 93.44 75 GLN A CA 1
ATOM 578 C C . GLN A 1 75 ? 5.629 -6.453 -19.115 1.00 93.44 75 GLN A C 1
ATOM 580 O O . GLN A 1 75 ? 6.642 -7.161 -19.120 1.00 93.44 75 GLN A O 1
ATOM 585 N N . GLY A 1 76 ? 4.662 -6.539 -20.029 1.00 91.56 76 GLY A N 1
ATOM 586 C CA . GLY A 1 76 ? 4.659 -7.497 -21.124 1.00 91.56 76 GLY A CA 1
ATOM 587 C C . GLY A 1 76 ? 4.323 -8.921 -20.687 1.00 91.56 76 GLY A C 1
ATOM 588 O O . GLY A 1 76 ? 4.521 -9.834 -21.468 1.00 91.56 76 GLY A O 1
ATOM 589 N N . VAL A 1 77 ? 3.832 -9.166 -19.470 1.00 91.00 77 VAL A N 1
ATOM 590 C CA . VAL A 1 77 ? 3.455 -10.518 -19.022 1.00 91.00 77 VAL A CA 1
ATOM 591 C C . VAL A 1 77 ? 1.927 -10.665 -19.112 1.00 91.00 77 VAL A C 1
ATOM 593 O O . VAL A 1 77 ? 1.238 -10.255 -18.179 1.00 91.00 77 VAL A O 1
ATOM 596 N N . PRO A 1 78 ? 1.368 -11.199 -20.222 1.00 84.19 78 PRO A N 1
ATOM 597 C CA . PRO A 1 78 ? -0.082 -11.195 -20.458 1.00 84.19 78 PRO A CA 1
ATOM 598 C C . PRO A 1 78 ? -0.856 -12.063 -19.459 1.00 84.19 78 PRO A C 1
ATOM 600 O O . PRO A 1 78 ? -1.952 -11.694 -19.051 1.00 84.19 78 PRO A O 1
ATOM 603 N N . ASP A 1 79 ? -0.258 -13.169 -19.015 1.00 86.56 79 ASP A N 1
ATOM 604 C CA . ASP A 1 79 ? -0.872 -14.127 -18.090 1.00 86.56 79 ASP A CA 1
ATOM 605 C C . ASP A 1 79 ? -0.365 -13.939 -16.653 1.00 86.56 79 ASP A C 1
ATOM 607 O O . ASP A 1 79 ? -0.217 -14.901 -15.896 1.00 86.56 79 ASP A O 1
ATOM 611 N N . PHE A 1 80 ? -0.026 -12.703 -16.266 1.00 85.88 80 PHE A N 1
ATOM 612 C CA . PHE A 1 80 ? 0.447 -12.441 -14.912 1.00 85.88 80 PHE A CA 1
ATOM 613 C C . PHE A 1 80 ? -0.662 -12.732 -13.896 1.00 85.88 80 PHE A C 1
ATOM 615 O O . PHE A 1 80 ? -1.630 -11.981 -13.759 1.00 85.88 80 PHE A O 1
ATOM 622 N N . GLN A 1 81 ? -0.496 -13.819 -13.145 1.00 85.19 81 GLN A N 1
ATOM 623 C CA . GLN A 1 81 ? -1.387 -14.147 -12.048 1.00 85.19 81 GLN A CA 1
ATOM 624 C C . GLN A 1 81 ? -1.043 -13.271 -10.843 1.00 85.19 81 GLN A C 1
ATOM 626 O O . GLN A 1 81 ? -0.083 -13.523 -10.113 1.00 85.19 81 GLN A O 1
ATOM 631 N N . TYR A 1 82 ? -1.845 -12.229 -10.634 1.00 84.25 82 TYR A N 1
ATOM 632 C CA . TYR A 1 82 ? -1.740 -11.402 -9.444 1.00 84.25 82 TYR A CA 1
ATOM 633 C C . TYR A 1 82 ? -2.037 -12.245 -8.200 1.00 84.25 82 TYR A C 1
ATOM 635 O O . TYR A 1 82 ? -3.107 -12.837 -8.067 1.00 84.25 82 TYR A O 1
ATOM 643 N N . TYR A 1 83 ? -1.065 -12.311 -7.291 1.00 87.88 83 TYR A N 1
ATOM 644 C CA . TYR A 1 83 ? -1.289 -12.901 -5.982 1.00 87.88 83 TYR A CA 1
ATOM 645 C C . TYR A 1 83 ? -2.174 -11.964 -5.169 1.00 87.88 83 TYR A C 1
ATOM 647 O O . TYR A 1 83 ? -1.763 -10.850 -4.854 1.00 87.88 83 TYR A O 1
ATOM 655 N N . GLU A 1 84 ? -3.365 -12.439 -4.823 1.00 91.56 84 GLU A N 1
ATOM 656 C CA . GLU A 1 84 ? -4.335 -11.739 -3.995 1.00 91.56 84 GLU A CA 1
ATOM 657 C C . GLU A 1 84 ? -4.055 -12.022 -2.511 1.00 91.56 84 GLU A C 1
ATOM 659 O O . GLU A 1 84 ? -4.426 -13.083 -2.007 1.00 91.56 84 GLU A O 1
ATOM 664 N N . PRO A 1 85 ? -3.418 -11.114 -1.746 1.00 91.81 85 PRO A N 1
ATOM 665 C CA . PRO A 1 85 ? -3.012 -11.438 -0.377 1.00 91.81 85 PRO A CA 1
ATOM 666 C C . PRO A 1 85 ? -4.206 -11.727 0.535 1.00 91.81 85 PRO A C 1
ATOM 668 O O . PRO A 1 85 ? -4.097 -12.496 1.482 1.00 91.81 85 PRO A O 1
ATOM 671 N N . TRP A 1 86 ? -5.372 -11.166 0.217 1.00 94.12 86 TRP A N 1
ATOM 672 C CA . TRP A 1 86 ? -6.616 -11.413 0.939 1.00 94.12 86 TRP A CA 1
ATOM 673 C C . TRP A 1 86 ? -7.214 -12.812 0.732 1.00 94.12 86 TRP A C 1
ATOM 675 O O . TRP A 1 86 ? -8.192 -13.144 1.399 1.00 94.12 86 TRP A O 1
ATOM 685 N N . THR A 1 87 ? -6.656 -13.645 -0.150 1.00 94.75 87 THR A N 1
ATOM 686 C CA . THR A 1 87 ? -7.031 -15.065 -0.262 1.00 94.75 87 THR A CA 1
ATOM 687 C C . THR A 1 87 ? -6.132 -15.978 0.577 1.00 94.75 87 THR A C 1
ATOM 689 O O . THR A 1 87 ? -6.262 -17.200 0.511 1.00 94.75 87 THR A O 1
ATOM 692 N N . SER A 1 88 ? -5.189 -15.418 1.339 1.00 93.94 88 SER A N 1
ATOM 693 C CA . SER A 1 88 ? -4.248 -16.191 2.148 1.00 93.94 88 SER A CA 1
ATOM 694 C C . SER A 1 88 ? -4.898 -16.790 3.410 1.00 93.94 88 SER A C 1
ATOM 696 O O . SER A 1 88 ? -5.978 -16.356 3.837 1.00 93.94 88 SER A O 1
ATOM 698 N N . PRO A 1 89 ? -4.250 -17.776 4.067 1.00 95.69 89 PRO A N 1
ATOM 699 C CA . PRO A 1 89 ? -4.752 -18.362 5.309 1.00 95.69 89 PRO A CA 1
ATOM 700 C C . PRO A 1 89 ? -5.031 -17.333 6.410 1.00 95.69 89 PRO A C 1
ATOM 702 O O . PRO A 1 89 ? -5.982 -17.505 7.173 1.00 95.69 89 PRO A O 1
ATOM 705 N N . GLU A 1 90 ? -4.250 -16.258 6.478 1.00 95.00 90 GLU A N 1
ATOM 706 C CA . GLU A 1 90 ? -4.408 -15.191 7.463 1.00 95.00 90 GLU A CA 1
ATOM 707 C C . GLU A 1 90 ? -5.789 -14.529 7.364 1.00 95.00 90 GLU A C 1
ATOM 709 O O . GLU A 1 90 ? -6.473 -14.337 8.371 1.00 95.00 90 GLU A O 1
ATOM 714 N N . PHE A 1 91 ? -6.247 -14.265 6.140 1.00 95.38 91 PHE A N 1
ATOM 715 C CA . PHE A 1 91 ? -7.548 -13.649 5.873 1.00 95.38 91 PHE A CA 1
ATOM 716 C C . PHE A 1 91 ? -8.726 -14.611 6.047 1.00 95.38 91 PHE A C 1
ATOM 718 O O . PHE A 1 91 ? -9.859 -14.166 6.213 1.00 95.38 91 PHE A O 1
ATOM 725 N N . SER A 1 92 ? -8.471 -15.921 6.089 1.00 94.06 92 SER A N 1
ATOM 726 C CA . SER A 1 92 ? -9.483 -16.925 6.446 1.00 94.06 92 SER A CA 1
ATOM 727 C C . SER A 1 92 ? -9.666 -17.105 7.961 1.00 94.06 92 SER A C 1
ATOM 729 O O . SER A 1 92 ? -10.679 -17.647 8.399 1.00 94.06 92 SER A O 1
ATOM 731 N N . LYS A 1 93 ? -8.698 -16.655 8.772 1.00 94.88 93 LYS A N 1
ATOM 732 C CA . LYS A 1 93 ? -8.649 -16.860 10.231 1.00 94.88 93 LYS A CA 1
ATOM 733 C C . LYS A 1 93 ? -8.598 -15.536 10.993 1.00 94.88 93 LYS A C 1
ATOM 735 O O . LYS A 1 93 ? -7.777 -15.361 11.888 1.00 94.88 93 LYS A O 1
ATOM 740 N N . THR A 1 94 ? -9.463 -14.596 10.627 1.00 96.38 94 THR A N 1
ATOM 741 C CA . THR A 1 94 ? -9.481 -13.267 11.249 1.00 96.38 94 THR A CA 1
ATOM 742 C C . THR A 1 94 ? -9.966 -13.298 12.697 1.00 96.38 94 THR A C 1
ATOM 744 O O . THR A 1 94 ? -10.975 -13.937 12.999 1.00 96.38 94 THR A O 1
ATOM 747 N N . ASP A 1 95 ? -9.328 -12.512 13.560 1.00 97.94 95 ASP A N 1
ATOM 748 C CA . ASP A 1 95 ? -9.718 -12.284 14.953 1.00 97.94 95 ASP A CA 1
ATOM 749 C C . ASP A 1 95 ? -10.118 -10.815 15.177 1.00 97.94 95 ASP A C 1
ATOM 751 O O . ASP A 1 95 ? -9.287 -9.907 15.250 1.00 97.94 95 ASP A O 1
ATOM 755 N N . VAL A 1 96 ? -11.422 -10.574 15.342 1.00 98.00 96 VAL A N 1
ATOM 756 C CA . VAL A 1 96 ? -11.984 -9.236 15.604 1.00 98.00 96 VAL A CA 1
ATOM 757 C C . VAL A 1 96 ? -11.488 -8.649 16.932 1.00 98.00 96 VAL A C 1
ATOM 759 O O . VAL A 1 96 ? -11.302 -7.435 17.043 1.00 98.00 96 VAL A O 1
ATOM 762 N N . GLY A 1 97 ? -11.266 -9.486 17.948 1.00 98.38 97 GLY A N 1
ATOM 763 C CA . GLY A 1 97 ? -10.753 -9.064 19.249 1.00 98.38 97 GLY A CA 1
ATOM 764 C C . GLY A 1 97 ? -9.323 -8.546 19.140 1.00 98.38 97 GLY A C 1
ATOM 765 O O . GLY A 1 97 ? -9.020 -7.459 19.642 1.00 98.38 97 GLY A O 1
ATOM 766 N N . ARG A 1 98 ? -8.466 -9.262 18.407 1.00 98.38 98 ARG A N 1
ATOM 767 C CA . ARG A 1 98 ? -7.103 -8.803 18.111 1.00 98.38 98 ARG A CA 1
ATOM 768 C C . ARG A 1 98 ? -7.107 -7.548 17.237 1.00 98.38 98 ARG A C 1
ATOM 770 O O . ARG A 1 98 ? -6.391 -6.594 17.542 1.00 98.38 98 ARG A O 1
ATOM 777 N N . GLY A 1 99 ? -7.983 -7.491 16.235 1.00 98.50 99 GLY A N 1
ATOM 778 C CA . GLY A 1 99 ? -8.191 -6.309 15.394 1.00 98.50 99 GLY A CA 1
ATOM 779 C C . GLY A 1 99 ? -8.571 -5.060 16.191 1.00 98.50 99 GLY A C 1
ATOM 780 O O . GLY A 1 99 ? -8.030 -3.983 15.947 1.00 98.50 99 GLY A O 1
ATOM 781 N N . LYS A 1 100 ? -9.426 -5.202 17.213 1.00 98.62 100 LYS A N 1
ATOM 782 C CA . LYS A 1 100 ? -9.783 -4.113 18.138 1.00 98.62 100 LYS A CA 1
ATOM 783 C C . LYS A 1 100 ? -8.577 -3.582 18.912 1.00 98.62 100 LYS A C 1
ATOM 785 O O . LYS A 1 100 ? -8.454 -2.369 19.090 1.00 98.62 100 LYS A O 1
ATOM 790 N N . VAL A 1 101 ? -7.704 -4.471 19.392 1.00 98.56 101 VAL A N 1
ATOM 791 C CA . VAL A 1 101 ? -6.480 -4.084 20.115 1.00 98.56 101 VAL A CA 1
ATOM 792 C C . VAL A 1 101 ? -5.544 -3.310 19.190 1.00 98.56 101 VAL A C 1
ATOM 794 O O . VAL A 1 101 ? -5.134 -2.205 19.537 1.00 98.56 101 VAL A O 1
ATOM 797 N N . LEU A 1 102 ? -5.284 -3.834 17.990 1.00 98.50 102 LEU A N 1
ATOM 798 C CA . LEU A 1 102 ? -4.443 -3.170 16.990 1.00 98.50 102 LEU A CA 1
ATOM 799 C C . LEU A 1 102 ? -5.017 -1.813 16.567 1.00 98.50 102 LEU A C 1
ATOM 801 O O . LEU A 1 102 ? -4.284 -0.830 16.482 1.00 98.50 102 LEU A O 1
ATOM 805 N N . TYR A 1 103 ? -6.334 -1.731 16.366 1.00 98.56 103 TYR A N 1
ATOM 806 C CA . TYR A 1 103 ? -7.001 -0.477 16.040 1.00 98.56 103 TYR A CA 1
ATOM 807 C C . TYR A 1 103 ? -6.816 0.568 17.142 1.00 98.56 103 TYR A C 1
ATOM 809 O O . TYR A 1 103 ? -6.507 1.723 16.856 1.00 98.56 103 TYR A O 1
ATOM 817 N N . ARG A 1 104 ? -6.991 0.171 18.407 1.00 98.25 104 ARG A N 1
ATOM 818 C CA . ARG A 1 104 ? -6.789 1.056 19.558 1.00 98.25 104 ARG A CA 1
ATOM 819 C C . ARG A 1 104 ? -5.349 1.561 19.642 1.00 98.25 104 ARG A C 1
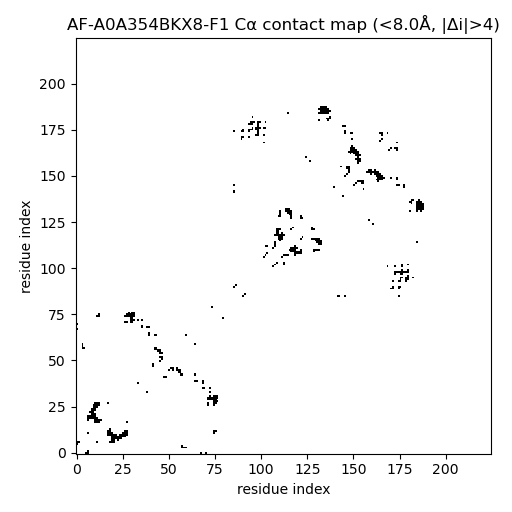ATOM 821 O O . ARG A 1 104 ? -5.159 2.735 19.940 1.00 98.25 104 ARG A O 1
ATOM 828 N N . GLU A 1 105 ? -4.376 0.690 19.401 1.00 96.94 105 GLU A N 1
ATOM 829 C CA . GLU A 1 105 ? -2.959 1.020 19.553 1.00 96.94 105 GLU A CA 1
ATOM 830 C C . GLU A 1 105 ? -2.458 1.935 18.429 1.00 96.94 105 GLU A C 1
ATOM 832 O O . GLU A 1 105 ? -1.862 2.981 18.690 1.00 96.94 105 GLU A O 1
ATOM 837 N N . TYR A 1 106 ? -2.766 1.581 17.178 1.00 97.19 106 TYR A N 1
ATOM 838 C CA . TYR A 1 106 ? -2.165 2.208 16.001 1.00 97.19 106 TYR A CA 1
ATOM 839 C C . TYR A 1 106 ? -3.107 3.165 15.264 1.00 97.19 106 TYR A C 1
ATOM 841 O O . TYR A 1 106 ? -2.693 4.236 14.826 1.00 97.19 106 TYR A O 1
ATOM 849 N N . CYS A 1 107 ? -4.386 2.814 15.119 1.00 97.81 107 CYS A N 1
ATOM 850 C CA . CYS A 1 107 ? -5.305 3.553 14.247 1.00 97.81 107 CYS A CA 1
ATOM 851 C C . CYS A 1 107 ? -6.023 4.695 14.981 1.00 97.81 107 CYS A C 1
ATOM 853 O O . CYS A 1 107 ? -6.232 5.773 14.421 1.00 97.81 107 CYS A O 1
ATOM 855 N N . ALA A 1 108 ? -6.400 4.475 16.243 1.00 97.94 108 ALA A N 1
ATOM 856 C CA . ALA A 1 108 ? -7.207 5.403 17.031 1.00 97.94 108 ALA A CA 1
ATOM 857 C C . ALA A 1 108 ? -6.480 6.716 17.359 1.00 97.94 108 ALA A C 1
ATOM 859 O O . ALA A 1 108 ? -7.139 7.713 17.646 1.00 97.94 108 ALA A O 1
ATOM 860 N N . GLN A 1 109 ? -5.148 6.745 17.255 1.00 96.19 109 GLN A N 1
ATOM 861 C CA . GLN A 1 109 ? -4.357 7.964 17.444 1.00 96.19 109 GLN A CA 1
ATOM 862 C C . GLN A 1 109 ? -4.719 9.059 16.433 1.00 96.19 109 GLN A C 1
ATOM 864 O O . GLN A 1 109 ? -4.673 10.242 16.765 1.00 96.19 109 GLN A O 1
ATOM 869 N N . CYS A 1 110 ? -5.146 8.666 15.229 1.00 97.38 110 CYS A N 1
ATOM 870 C CA . CYS A 1 110 ? -5.608 9.579 14.184 1.00 97.38 110 CYS A CA 1
ATOM 871 C C . CYS A 1 110 ? -7.122 9.457 13.965 1.00 97.38 110 CYS A C 1
ATOM 873 O O . CYS A 1 110 ? -7.836 10.453 13.927 1.00 97.38 110 CYS A O 1
ATOM 875 N N . HIS A 1 111 ? -7.637 8.232 13.851 1.00 97.62 111 HIS A N 1
ATOM 876 C CA . HIS A 1 111 ? -9.041 7.990 13.507 1.00 97.62 111 HIS A CA 1
ATOM 877 C C . HIS A 1 111 ? -9.998 8.045 14.706 1.00 97.62 111 HIS A C 1
ATOM 879 O O . HIS A 1 111 ? -11.214 8.032 14.514 1.00 97.62 111 HIS A O 1
ATOM 885 N N . GLY A 1 112 ? -9.473 8.118 15.931 1.00 97.44 112 GLY A N 1
ATOM 886 C CA . GLY A 1 112 ? -10.252 8.092 17.166 1.00 97.44 112 GLY A CA 1
ATOM 887 C C . GLY A 1 112 ? -10.743 6.692 17.541 1.00 97.44 112 GLY A C 1
ATOM 888 O O . GLY A 1 112 ? -10.944 5.822 16.687 1.00 97.44 112 GLY A O 1
ATOM 889 N N . LEU A 1 113 ? -10.987 6.469 18.838 1.00 96.50 113 LEU A N 1
ATOM 890 C CA . LEU A 1 113 ? -11.501 5.188 19.355 1.00 96.50 113 LEU A CA 1
ATOM 891 C C . LEU A 1 113 ? -12.882 4.843 18.787 1.00 96.50 113 LEU A C 1
ATOM 893 O O . LEU A 1 113 ? -13.189 3.674 18.575 1.00 96.50 113 LEU A O 1
ATOM 897 N N . THR A 1 114 ? -13.694 5.869 18.525 1.00 95.62 114 THR A N 1
ATOM 898 C CA . THR A 1 114 ? -15.036 5.730 17.941 1.00 95.62 114 THR A CA 1
ATOM 899 C C . THR A 1 114 ? -15.055 5.959 16.431 1.00 95.62 114 THR A C 1
ATOM 901 O O . THR A 1 114 ? -16.126 6.009 15.837 1.00 95.62 114 THR A O 1
ATOM 904 N N . GLY A 1 115 ? -13.886 6.094 15.793 1.00 96.56 115 GLY A N 1
ATOM 905 C CA . GLY A 1 115 ? -13.799 6.284 14.347 1.00 96.56 115 GLY A CA 1
ATOM 906 C C . GLY A 1 115 ? -14.244 7.667 13.866 1.00 96.56 115 GLY A C 1
ATOM 907 O O . GLY A 1 115 ? -14.578 7.812 12.693 1.00 96.56 115 GLY A O 1
ATOM 908 N N . LYS A 1 116 ? -14.298 8.676 14.743 1.00 96.25 116 LYS A N 1
ATOM 909 C CA . LYS A 1 116 ? -14.789 10.023 14.413 1.00 96.25 116 LYS A CA 1
ATOM 910 C C . LYS A 1 116 ? -13.737 10.944 13.787 1.00 96.25 116 LYS A C 1
ATOM 912 O O . LYS A 1 116 ? -14.047 12.090 13.485 1.00 96.25 116 LYS A O 1
ATOM 917 N N . GLY A 1 117 ? -12.515 10.453 13.569 1.00 95.75 117 GLY A N 1
ATOM 918 C CA . GLY A 1 117 ? -11.405 11.285 13.096 1.00 95.75 117 GLY A CA 1
ATOM 919 C C . GLY A 1 117 ? -10.945 12.299 14.148 1.00 95.75 117 GLY A C 1
ATOM 920 O O . GLY A 1 117 ? -10.416 13.347 13.800 1.00 95.75 117 GLY A O 1
ATOM 921 N N . ASP A 1 118 ? -11.182 11.999 15.425 1.00 95.88 118 ASP A N 1
ATOM 922 C CA . ASP A 1 118 ? -10.931 12.847 16.595 1.00 95.88 118 ASP A CA 1
ATOM 923 C C . ASP A 1 118 ? -9.797 12.297 17.476 1.00 95.88 118 ASP A C 1
ATOM 925 O O . ASP A 1 118 ? -9.725 12.576 18.674 1.00 95.88 118 ASP A O 1
ATOM 929 N N . GLY A 1 119 ? -8.901 11.496 16.889 1.00 96.62 119 GLY A N 1
ATOM 930 C CA . GLY A 1 119 ? -7.712 11.018 17.586 1.00 96.62 119 GLY A CA 1
ATOM 931 C C . GLY A 1 119 ? -6.798 12.178 18.014 1.00 96.62 119 GLY A C 1
ATOM 932 O O . GLY A 1 119 ? -6.816 13.239 17.386 1.00 96.62 119 GLY A O 1
ATOM 933 N N . PRO A 1 120 ? -5.964 12.005 19.055 1.00 95.50 120 PRO A N 1
ATOM 934 C CA . PRO A 1 120 ? -5.079 13.058 19.563 1.00 95.50 120 PRO A CA 1
ATOM 935 C C . PRO A 1 120 ? -4.153 13.674 18.500 1.00 95.50 120 PRO A C 1
ATOM 937 O O . PRO A 1 120 ? -3.794 14.842 18.619 1.00 95.50 120 PRO A O 1
ATOM 940 N N . ALA A 1 121 ? -3.792 12.926 17.453 1.00 94.12 121 ALA A N 1
ATOM 941 C CA . ALA A 1 121 ? -2.983 13.425 16.343 1.00 94.12 121 ALA A CA 1
ATOM 942 C C . ALA A 1 121 ? -3.807 14.119 15.239 1.00 94.12 121 ALA A C 1
ATOM 944 O O . ALA A 1 121 ? -3.239 14.809 14.398 1.00 94.12 121 ALA A O 1
ATOM 945 N N . ALA A 1 122 ? -5.136 13.971 15.215 1.00 93.81 122 ALA A N 1
ATOM 946 C CA . ALA A 1 122 ? -5.978 14.402 14.097 1.00 93.81 122 ALA A CA 1
ATOM 947 C C . ALA A 1 122 ? -5.989 15.922 13.865 1.00 93.81 122 ALA A C 1
ATOM 949 O O . ALA A 1 122 ? -6.097 16.379 12.724 1.00 93.81 122 ALA A O 1
ATOM 950 N N . SER A 1 123 ? -5.868 16.721 14.929 1.00 91.88 123 SER A N 1
ATOM 951 C CA . SER A 1 123 ? -5.919 18.185 14.842 1.00 91.88 123 SER A CA 1
ATOM 952 C C . SER A 1 123 ? -4.761 18.770 14.028 1.00 91.88 123 SER A C 1
ATOM 954 O O . SER A 1 123 ? -4.977 19.741 13.304 1.00 91.88 123 SER A O 1
ATOM 956 N N . GLY A 1 124 ? -3.579 18.148 14.086 1.00 92.69 124 GLY A N 1
ATOM 957 C CA . GLY A 1 124 ? -2.365 18.590 13.394 1.00 92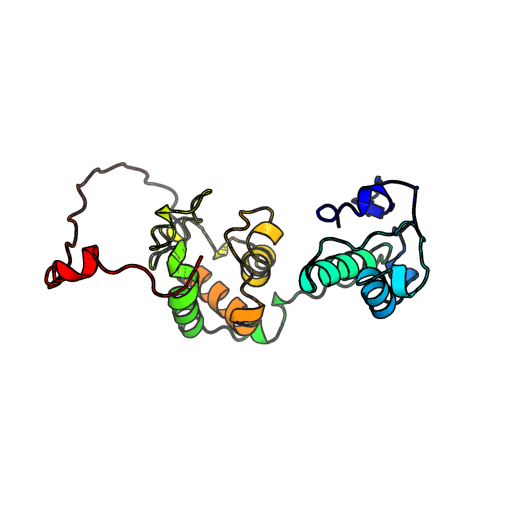.69 124 GLY A CA 1
ATOM 958 C C . GLY A 1 124 ? -2.206 18.075 11.962 1.00 92.69 124 GLY A C 1
ATOM 959 O O . GLY A 1 124 ? -1.205 18.385 11.322 1.00 92.69 124 GLY A O 1
ATOM 960 N N . LEU A 1 125 ? -3.152 17.278 11.457 1.00 92.12 125 LEU A N 1
ATOM 961 C CA . LEU A 1 125 ? -3.057 16.662 10.134 1.00 92.12 125 LEU A CA 1
ATOM 962 C C . LEU A 1 125 ? -3.914 17.401 9.109 1.00 92.12 125 LEU A C 1
ATOM 964 O O . LEU A 1 125 ? -5.104 17.628 9.337 1.00 92.12 125 LEU A O 1
ATOM 968 N N . GLU A 1 126 ?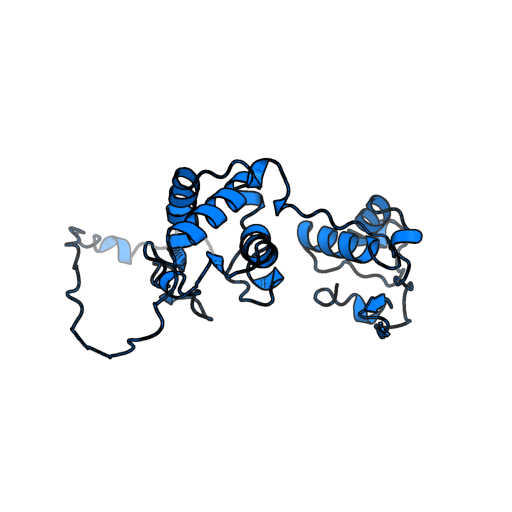 -3.306 17.691 7.958 1.00 92.38 126 GLU A N 1
ATOM 969 C CA . GLU A 1 126 ? -3.990 18.096 6.734 1.00 92.38 126 GLU A CA 1
ATOM 970 C C . GLU A 1 126 ? -3.565 17.178 5.569 1.00 92.38 126 GLU A C 1
ATOM 972 O O . GLU A 1 126 ? -2.365 16.993 5.345 1.00 92.38 126 GLU A O 1
ATOM 977 N N . PRO A 1 127 ? -4.514 16.562 4.837 1.00 92.81 127 PRO A N 1
ATOM 978 C CA . PRO A 1 127 ? -5.953 16.553 5.112 1.00 92.81 127 PRO A CA 1
ATOM 979 C C . PRO A 1 127 ? -6.295 15.799 6.409 1.00 92.81 127 PRO A C 1
ATOM 981 O O . PRO A 1 127 ? -5.537 14.936 6.865 1.00 92.81 127 PRO A O 1
ATOM 984 N N . LYS A 1 128 ? -7.465 16.110 6.975 1.00 94.44 128 LYS A N 1
ATOM 985 C CA . LYS A 1 128 ? -8.002 15.432 8.162 1.00 94.44 128 LYS A CA 1
ATOM 986 C C . LYS A 1 128 ? -8.170 13.915 7.945 1.00 94.44 128 LYS A C 1
ATOM 988 O O . LYS A 1 128 ? -8.487 13.491 6.828 1.00 94.44 128 LYS A O 1
ATOM 993 N N . PRO A 1 129 ? -7.994 13.084 8.994 1.00 95.69 129 PRO A N 1
ATOM 994 C CA . PRO A 1 129 ? -8.200 11.640 8.902 1.00 95.69 129 PRO A CA 1
ATOM 995 C C . PRO A 1 129 ? -9.623 11.268 8.477 1.00 95.69 129 PRO A C 1
ATOM 997 O O . PRO A 1 129 ? -10.590 11.962 8.790 1.00 95.69 129 PRO A O 1
ATOM 1000 N N . ALA A 1 130 ? -9.762 10.125 7.805 1.00 94.69 130 ALA A N 1
ATOM 1001 C CA . ALA A 1 130 ? -11.071 9.605 7.431 1.00 94.69 130 ALA A CA 1
ATOM 1002 C C . ALA A 1 130 ? -11.922 9.278 8.672 1.00 94.69 130 ALA A C 1
ATOM 1004 O O . ALA A 1 130 ? -11.439 8.667 9.631 1.00 94.69 130 ALA A O 1
ATOM 1005 N N . ILE A 1 131 ? -13.207 9.631 8.612 1.00 96.44 131 ILE A N 1
ATOM 1006 C CA . ILE A 1 131 ? -14.200 9.324 9.645 1.00 96.44 131 ILE A CA 1
ATOM 1007 C C . ILE A 1 131 ? -14.721 7.905 9.407 1.00 96.44 131 ILE A C 1
ATOM 1009 O O . ILE A 1 131 ? -15.651 7.684 8.632 1.00 96.44 131 ILE A O 1
ATOM 1013 N N . HIS A 1 132 ? -14.103 6.930 10.068 1.00 96.81 132 HIS A N 1
ATOM 1014 C CA . HIS A 1 132 ? -14.483 5.519 9.999 1.00 96.81 132 HIS A CA 1
ATOM 1015 C C . HIS A 1 132 ? -15.946 5.279 10.381 1.00 96.81 132 HIS A C 1
ATOM 1017 O O . HIS A 1 132 ? -16.609 4.483 9.726 1.00 96.81 132 HIS A O 1
ATOM 1023 N N . ALA A 1 133 ? -16.483 6.017 11.356 1.00 95.25 133 ALA A N 1
ATOM 1024 C CA . ALA A 1 133 ? -17.881 5.901 11.779 1.00 95.25 133 ALA A CA 1
ATOM 1025 C C . ALA A 1 133 ? -18.891 6.119 10.635 1.00 95.25 133 ALA A C 1
ATOM 1027 O O . ALA A 1 133 ? -19.987 5.566 10.672 1.00 95.25 133 ALA A O 1
ATOM 1028 N N . ASN A 1 134 ? -18.507 6.877 9.602 1.00 94.50 134 ASN A N 1
ATOM 1029 C CA . ASN A 1 134 ? -19.363 7.205 8.464 1.00 94.50 134 ASN A CA 1
ATOM 1030 C C . ASN A 1 134 ? -19.129 6.292 7.253 1.00 94.50 134 ASN A C 1
ATOM 1032 O O . ASN A 1 134 ? -19.807 6.450 6.240 1.00 94.50 134 ASN A O 1
ATOM 1036 N N . MET A 1 135 ? -18.186 5.350 7.329 1.00 93.94 135 MET A N 1
ATOM 1037 C CA . MET A 1 135 ? -17.835 4.490 6.203 1.00 93.94 135 MET A CA 1
ATOM 1038 C C . MET A 1 135 ? -18.509 3.117 6.303 1.00 93.94 135 MET A C 1
ATOM 1040 O O . MET A 1 135 ? -18.383 2.445 7.326 1.00 93.94 135 MET A O 1
ATOM 1044 N N . PRO A 1 136 ? -19.179 2.654 5.233 1.00 93.94 136 PRO A N 1
ATOM 1045 C CA . PRO A 1 136 ? -19.746 1.315 5.181 1.00 93.94 136 PRO A CA 1
ATOM 1046 C C . PRO A 1 136 ? -18.662 0.300 4.786 1.00 93.94 136 PRO A C 1
ATOM 1048 O O . PRO A 1 136 ? -18.587 -0.120 3.632 1.00 93.94 136 PRO A O 1
ATOM 1051 N N . PHE A 1 137 ? -17.807 -0.103 5.731 1.00 95.25 137 PHE A N 1
ATOM 1052 C CA . PHE A 1 137 ? -16.664 -0.989 5.450 1.00 95.25 137 PHE A CA 1
ATOM 1053 C C . PHE A 1 137 ? -17.047 -2.354 4.861 1.00 95.25 137 PHE A C 1
ATOM 1055 O O . PHE A 1 137 ? -16.259 -2.931 4.115 1.00 95.25 137 PHE A O 1
ATOM 1062 N N . ASP A 1 138 ? -18.253 -2.855 5.140 1.00 91.81 138 ASP A N 1
ATOM 1063 C CA . ASP A 1 138 ? -18.772 -4.094 4.539 1.00 91.81 138 ASP A CA 1
ATOM 1064 C C . ASP A 1 138 ? -19.007 -3.973 3.026 1.00 91.81 138 ASP A C 1
ATOM 1066 O O . ASP A 1 138 ? -18.987 -4.975 2.317 1.00 91.81 138 ASP A O 1
ATOM 1070 N N . LYS A 1 139 ? -19.228 -2.751 2.525 1.00 93.06 139 LYS A N 1
ATOM 1071 C CA . LYS A 1 139 ? -19.424 -2.468 1.096 1.00 93.06 139 LYS A CA 1
ATOM 1072 C C . LYS A 1 139 ? -18.119 -2.110 0.388 1.00 93.06 139 LYS A C 1
ATOM 1074 O O . LYS A 1 139 ? -18.113 -1.977 -0.833 1.00 93.06 139 LYS A O 1
ATOM 1079 N N . LEU A 1 140 ? -17.035 -1.902 1.139 1.00 94.62 140 LEU A N 1
ATOM 1080 C CA . LEU A 1 140 ? -15.747 -1.560 0.558 1.00 94.62 140 LEU A CA 1
ATOM 1081 C C . LEU A 1 140 ? -15.038 -2.825 0.056 1.00 94.62 140 LEU A C 1
ATOM 1083 O O . LEU A 1 140 ? -14.959 -3.818 0.795 1.00 94.62 140 LEU A O 1
ATOM 1087 N N . PRO A 1 141 ? -14.486 -2.782 -1.167 1.00 96.19 141 PRO A N 1
ATOM 1088 C CA . PRO A 1 141 ? -13.736 -3.902 -1.705 1.00 96.19 141 PRO A CA 1
ATOM 1089 C C . PRO A 1 141 ? -12.529 -4.255 -0.823 1.00 96.19 141 PRO A C 1
ATOM 1091 O O . PRO A 1 141 ? -11.878 -3.373 -0.248 1.00 96.19 141 PRO A O 1
ATOM 1094 N N . ILE A 1 142 ? -12.251 -5.551 -0.665 1.00 95.25 142 ILE A N 1
ATOM 1095 C CA . ILE A 1 142 ? -11.205 -6.019 0.256 1.00 95.25 142 ILE A CA 1
ATOM 1096 C C . ILE A 1 142 ? -9.814 -5.585 -0.200 1.00 95.25 142 ILE A C 1
ATOM 1098 O O . ILE A 1 142 ? -8.988 -5.238 0.637 1.00 95.25 142 ILE A O 1
ATOM 1102 N N . GLU A 1 143 ? -9.585 -5.515 -1.506 1.00 95.00 143 GLU A N 1
ATOM 1103 C CA . GLU A 1 143 ? -8.353 -5.040 -2.117 1.00 95.00 143 GLU A CA 1
ATOM 1104 C C . GLU A 1 143 ? -8.082 -3.576 -1.772 1.00 95.00 143 GLU A C 1
ATOM 1106 O O . GLU A 1 143 ? -6.948 -3.206 -1.471 1.00 95.00 143 GLU A O 1
ATOM 1111 N N . TYR A 1 144 ? -9.122 -2.739 -1.727 1.00 96.00 144 TYR A N 1
ATOM 1112 C CA . TYR A 1 144 ? -8.982 -1.341 -1.328 1.00 96.00 144 TYR A CA 1
ATOM 1113 C C . TYR A 1 144 ? -8.583 -1.231 0.148 1.00 96.00 144 TYR A C 1
ATOM 1115 O O . TYR A 1 144 ? -7.647 -0.501 0.484 1.00 96.00 144 TYR A O 1
ATOM 1123 N N . LEU A 1 145 ? -9.256 -1.984 1.026 1.00 97.06 145 LEU A N 1
ATOM 1124 C CA . LEU A 1 145 ? -8.955 -2.007 2.462 1.00 97.06 145 LEU A CA 1
ATOM 1125 C C . LEU A 1 145 ? -7.562 -2.573 2.748 1.00 97.06 145 LEU A C 1
ATOM 1127 O O . LEU A 1 145 ? -6.824 -2.028 3.567 1.00 97.06 145 LEU A O 1
ATOM 1131 N N . TYR A 1 146 ? -7.187 -3.635 2.041 1.00 97.38 146 TYR A N 1
ATOM 1132 C CA . TYR A 1 146 ? -5.854 -4.203 2.106 1.00 97.38 146 TYR A CA 1
ATOM 1133 C C . TYR A 1 146 ? -4.810 -3.170 1.692 1.00 97.38 146 TYR A C 1
ATOM 1135 O O . TYR A 1 146 ? -3.896 -2.892 2.461 1.00 97.38 146 TYR A O 1
ATOM 1143 N N . ASN A 1 147 ? -4.967 -2.542 0.526 1.00 95.06 147 ASN A N 1
ATOM 1144 C CA . ASN A 1 147 ? -3.975 -1.607 0.011 1.00 95.06 147 ASN A CA 1
ATOM 1145 C C . ASN A 1 147 ? -3.810 -0.378 0.912 1.00 95.06 147 ASN A C 1
ATOM 1147 O O . ASN A 1 147 ? -2.679 0.000 1.213 1.00 95.06 147 ASN A O 1
ATOM 1151 N N . VAL A 1 148 ? -4.904 0.206 1.411 1.00 96.81 148 VAL A N 1
ATOM 1152 C CA . VAL A 1 148 ? -4.820 1.398 2.271 1.00 96.81 148 VAL A CA 1
ATOM 1153 C C . VAL A 1 148 ? -4.196 1.105 3.640 1.00 96.81 148 VAL A C 1
ATOM 1155 O O . VAL A 1 148 ? -3.500 1.960 4.183 1.00 96.81 148 VAL A O 1
ATOM 1158 N N . ILE A 1 149 ? -4.402 -0.091 4.203 1.00 97.44 149 ILE A N 1
ATOM 1159 C CA . ILE A 1 149 ? -3.845 -0.462 5.515 1.00 97.44 149 ILE A CA 1
ATOM 1160 C C . ILE A 1 149 ? -2.426 -1.013 5.357 1.00 97.44 149 ILE A C 1
ATOM 1162 O O . ILE A 1 149 ? -1.502 -0.566 6.034 1.00 97.44 149 ILE A O 1
ATOM 1166 N N . ASN A 1 150 ? -2.226 -1.968 4.451 1.00 95.94 150 ASN A N 1
ATOM 1167 C CA . ASN A 1 150 ? -0.948 -2.645 4.268 1.00 95.94 150 ASN A CA 1
ATOM 1168 C C . ASN A 1 150 ? 0.113 -1.712 3.673 1.00 95.94 150 ASN A C 1
ATOM 1170 O O . ASN A 1 150 ? 1.249 -1.724 4.144 1.00 95.94 150 ASN A O 1
ATOM 1174 N N . HIS A 1 151 ? -0.263 -0.885 2.688 1.00 92.69 151 HIS A N 1
ATOM 1175 C CA . HIS A 1 151 ? 0.648 -0.018 1.929 1.00 92.69 151 HIS A CA 1
ATOM 1176 C C . HIS A 1 151 ? 0.460 1.486 2.202 1.00 92.69 151 HIS A C 1
ATOM 1178 O O . HIS A 1 151 ? 1.218 2.303 1.678 1.00 92.69 151 HIS A O 1
ATOM 1184 N N . GLY A 1 152 ? -0.497 1.858 3.055 1.00 94.56 152 GLY A N 1
ATOM 1185 C CA . GLY A 1 152 ? -0.744 3.242 3.455 1.00 94.56 152 GLY A CA 1
ATOM 1186 C C . GLY A 1 152 ? -1.590 4.035 2.458 1.00 94.56 152 GLY A C 1
ATOM 1187 O O . GLY A 1 152 ? -2.028 3.540 1.418 1.00 94.56 152 GLY A O 1
ATOM 1188 N N . GLY A 1 153 ? -1.825 5.310 2.773 1.00 94.38 153 GLY A N 1
ATOM 1189 C CA . GLY A 1 153 ? -2.733 6.169 2.009 1.00 94.38 153 GLY A CA 1
ATOM 1190 C C . GLY A 1 153 ? -2.294 6.386 0.561 1.00 94.38 153 GLY A C 1
ATOM 1191 O O . GLY A 1 153 ? -3.123 6.335 -0.348 1.00 94.38 153 GLY A O 1
ATOM 1192 N N . VAL A 1 154 ? -0.993 6.560 0.322 1.00 90.25 154 VAL A N 1
ATOM 1193 C CA . VAL A 1 154 ? -0.447 6.831 -1.022 1.00 90.25 154 VAL A CA 1
ATOM 1194 C C . VAL A 1 154 ? -0.738 5.720 -2.027 1.00 90.25 154 VAL A C 1
ATOM 1196 O O . VAL A 1 154 ? -0.929 6.010 -3.206 1.00 90.25 154 VAL A O 1
ATOM 1199 N N . ALA A 1 155 ? -0.841 4.467 -1.571 1.00 88.94 155 ALA A N 1
ATOM 1200 C CA . ALA A 1 155 ? -1.104 3.315 -2.431 1.00 88.94 155 ALA A CA 1
ATOM 1201 C C . ALA A 1 155 ? -2.472 3.389 -3.127 1.00 88.94 155 ALA A C 1
ATOM 1203 O O . ALA A 1 155 ? -2.665 2.799 -4.185 1.00 88.94 155 ALA A O 1
ATOM 1204 N N . VAL A 1 156 ? -3.406 4.149 -2.552 1.00 91.88 156 VAL A N 1
ATOM 1205 C CA . VAL A 1 156 ? -4.756 4.377 -3.084 1.00 91.88 156 VAL A CA 1
ATOM 1206 C C . VAL A 1 156 ? -5.013 5.862 -3.379 1.00 91.88 156 VAL A C 1
ATOM 1208 O O . VAL A 1 156 ? -6.157 6.318 -3.390 1.00 91.88 156 VAL A O 1
ATOM 1211 N N . GLY A 1 157 ? -3.947 6.646 -3.586 1.00 90.00 157 GLY A N 1
ATOM 1212 C CA . GLY A 1 157 ? -4.040 8.072 -3.921 1.00 90.00 157 GLY A CA 1
ATOM 1213 C C . GLY A 1 157 ? -4.571 8.957 -2.786 1.00 90.00 157 GLY A C 1
ATOM 1214 O O . GLY A 1 157 ? -5.185 9.993 -3.043 1.00 90.00 157 GLY A O 1
ATOM 1215 N N . LYS A 1 158 ? -4.390 8.544 -1.528 1.00 93.38 158 LYS A N 1
ATOM 1216 C CA . LYS A 1 158 ? -4.748 9.307 -0.320 1.00 93.38 158 LYS A CA 1
ATOM 1217 C C . LYS A 1 158 ? -3.502 9.902 0.344 1.00 93.38 158 LYS A C 1
ATOM 1219 O O . LYS A 1 158 ? -2.384 9.755 -0.142 1.00 93.38 158 LYS A O 1
ATOM 1224 N N . SER A 1 159 ? -3.720 10.609 1.453 1.00 93.62 159 SER A N 1
ATOM 1225 C CA . SER A 1 159 ? -2.676 11.345 2.171 1.00 93.62 159 SER A CA 1
ATOM 1226 C C . SER A 1 159 ? -1.475 10.464 2.553 1.00 93.62 159 SER A C 1
ATOM 1228 O O . SER A 1 159 ? -1.685 9.359 3.064 1.00 93.62 159 SER A O 1
ATOM 1230 N N . PRO A 1 160 ? -0.232 10.965 2.406 1.00 91.56 160 PRO A N 1
ATOM 1231 C CA . PRO A 1 160 ? 0.965 10.291 2.909 1.00 91.56 160 PRO A CA 1
ATOM 1232 C C . PRO A 1 160 ? 1.025 10.219 4.439 1.00 91.56 160 PRO A C 1
ATOM 1234 O O . PRO A 1 160 ? 1.793 9.427 4.974 1.00 91.56 160 PRO A O 1
ATOM 1237 N N . ASN A 1 161 ? 0.183 10.982 5.145 1.00 94.19 161 ASN A N 1
ATOM 1238 C CA . ASN A 1 161 ? 0.091 10.929 6.605 1.00 94.19 161 ASN A CA 1
ATOM 1239 C C . ASN A 1 161 ? -0.544 9.628 7.119 1.00 94.19 161 ASN A C 1
ATOM 1241 O O . ASN A 1 161 ? -0.468 9.360 8.313 1.00 94.19 161 ASN A O 1
ATOM 1245 N N . MET A 1 162 ? -1.188 8.836 6.251 1.00 96.00 162 MET A N 1
ATOM 1246 C CA . MET A 1 162 ? -1.600 7.472 6.582 1.00 96.00 162 MET A CA 1
ATOM 1247 C C . MET A 1 162 ? -0.457 6.515 6.209 1.00 96.00 162 MET A C 1
ATOM 1249 O O . MET A 1 162 ? -0.286 6.232 5.017 1.00 96.00 162 MET A O 1
ATOM 1253 N N . PRO A 1 163 ? 0.337 6.030 7.181 1.00 93.50 163 PRO A N 1
ATOM 1254 C 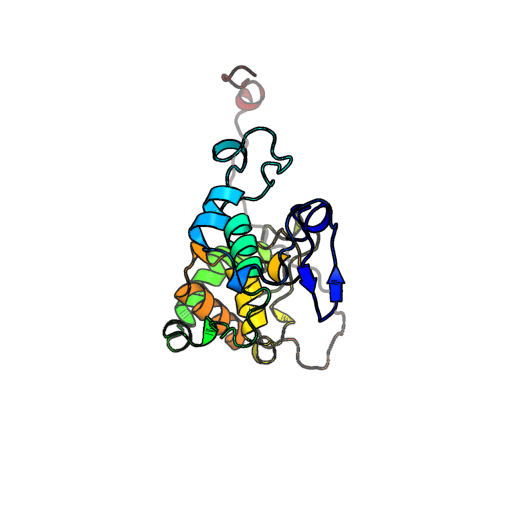CA . PRO A 1 163 ? 1.506 5.205 6.903 1.00 93.50 163 PRO A CA 1
ATOM 1255 C C . PRO A 1 163 ? 1.106 3.786 6.482 1.00 93.50 163 PRO A C 1
ATOM 1257 O O . PRO A 1 163 ? -0.047 3.372 6.615 1.00 93.50 163 PRO A O 1
ATOM 1260 N N . TYR A 1 164 ? 2.082 3.029 5.987 1.00 92.69 164 TYR A N 1
ATOM 1261 C CA . TYR A 1 164 ? 1.933 1.601 5.728 1.00 92.69 164 TYR A CA 1
ATOM 1262 C C . TYR A 1 164 ? 2.029 0.815 7.044 1.00 92.69 164 TYR A C 1
ATOM 1264 O O . TYR A 1 164 ? 2.936 1.040 7.844 1.00 92.69 164 TYR A O 1
ATOM 1272 N N . TRP A 1 165 ? 1.113 -0.127 7.272 1.00 96.00 165 TRP A N 1
ATOM 1273 C CA . TRP A 1 165 ? 1.081 -0.920 8.508 1.00 96.00 165 TRP A CA 1
ATOM 1274 C C . TRP A 1 165 ? 1.529 -2.367 8.322 1.00 96.00 165 TRP A C 1
ATOM 1276 O O . TRP A 1 165 ? 1.790 -3.045 9.313 1.00 96.00 165 TRP A O 1
ATOM 1286 N N . GLY A 1 166 ? 1.684 -2.842 7.081 1.00 93.38 166 GLY A N 1
ATOM 1287 C CA . GLY A 1 166 ? 2.006 -4.244 6.793 1.00 93.38 166 GLY A CA 1
ATOM 1288 C C . GLY A 1 166 ? 3.266 -4.763 7.492 1.00 93.38 166 GLY A C 1
ATOM 1289 O O . GLY A 1 166 ? 3.274 -5.890 7.978 1.00 93.38 166 GLY A O 1
ATOM 1290 N N . LEU A 1 167 ? 4.308 -3.931 7.611 1.00 91.12 167 LEU A N 1
ATOM 1291 C CA . LEU A 1 167 ? 5.552 -4.291 8.308 1.00 91.12 167 LEU A CA 1
ATOM 1292 C C . LEU A 1 167 ? 5.438 -4.215 9.838 1.00 91.12 167 LEU A C 1
ATOM 1294 O O . LEU A 1 167 ? 6.191 -4.883 10.537 1.00 91.12 167 LEU A O 1
ATOM 1298 N N . THR A 1 168 ? 4.496 -3.424 10.353 1.00 95.31 168 THR A N 1
ATOM 1299 C CA . THR A 1 168 ? 4.313 -3.198 11.794 1.00 95.31 168 THR A CA 1
ATOM 1300 C C . THR A 1 168 ? 3.415 -4.259 12.420 1.00 95.31 168 THR A C 1
ATOM 1302 O O . THR A 1 168 ? 3.731 -4.779 13.485 1.00 95.31 168 THR A O 1
ATOM 1305 N N . ILE A 1 169 ? 2.290 -4.584 11.773 1.00 96.69 169 ILE A N 1
ATOM 1306 C CA . ILE A 1 169 ? 1.273 -5.496 12.329 1.00 96.69 169 ILE A CA 1
ATOM 1307 C C . ILE A 1 169 ? 1.205 -6.849 11.603 1.00 96.69 169 ILE A C 1
ATOM 1309 O O . ILE A 1 169 ? 0.488 -7.749 12.043 1.00 96.69 169 ILE A O 1
ATOM 1313 N N . GLY A 1 170 ? 1.962 -7.020 10.514 1.00 95.81 170 GLY A N 1
ATOM 1314 C CA . GLY A 1 170 ? 1.984 -8.243 9.711 1.00 95.81 170 GLY A CA 1
ATOM 1315 C C . GLY A 1 170 ? 0.670 -8.520 8.973 1.00 95.81 170 GLY A C 1
ATOM 1316 O O . GLY A 1 170 ? -0.348 -7.861 9.186 1.00 95.81 170 GLY A O 1
ATOM 1317 N N . GLN A 1 171 ? 0.672 -9.551 8.124 1.00 95.81 171 GLN A N 1
ATOM 1318 C CA . GLN A 1 171 ? -0.497 -9.914 7.308 1.00 95.81 171 GLN A CA 1
ATOM 1319 C C . GLN A 1 171 ? -1.717 -10.293 8.156 1.00 95.81 171 GLN A C 1
ATOM 1321 O O . GLN A 1 171 ? -2.809 -9.779 7.926 1.00 95.81 171 GLN A O 1
ATOM 1326 N N . GLN A 1 172 ? -1.525 -11.094 9.210 1.00 98.00 172 GLN A N 1
ATOM 1327 C CA . GLN A 1 172 ? -2.616 -11.423 10.129 1.00 98.00 172 GLN A CA 1
ATOM 1328 C C . GLN A 1 172 ? -3.159 -10.173 10.838 1.00 98.00 172 GLN A C 1
ATOM 1330 O O . GLN A 1 172 ? -4.359 -10.069 11.057 1.00 98.00 172 GLN A O 1
ATOM 1335 N N . GLY A 1 173 ? -2.305 -9.213 11.216 1.00 98.25 173 GLY A N 1
ATOM 1336 C CA . GLY A 1 173 ? -2.773 -7.987 11.867 1.00 98.25 173 GLY A CA 1
ATOM 1337 C C . GLY A 1 173 ? -3.590 -7.107 10.925 1.00 98.25 173 GLY A C 1
ATOM 1338 O O . GLY A 1 173 ? -4.628 -6.584 11.326 1.00 98.25 173 GLY A O 1
ATOM 1339 N N . VAL A 1 174 ? -3.171 -6.997 9.661 1.00 98.31 174 VAL A N 1
ATOM 1340 C CA . VAL A 1 174 ? -3.946 -6.311 8.617 1.00 98.31 174 VAL A CA 1
ATOM 1341 C C . VAL A 1 174 ? -5.316 -6.973 8.444 1.00 98.31 174 VAL A C 1
ATOM 1343 O O . VAL A 1 174 ? -6.333 -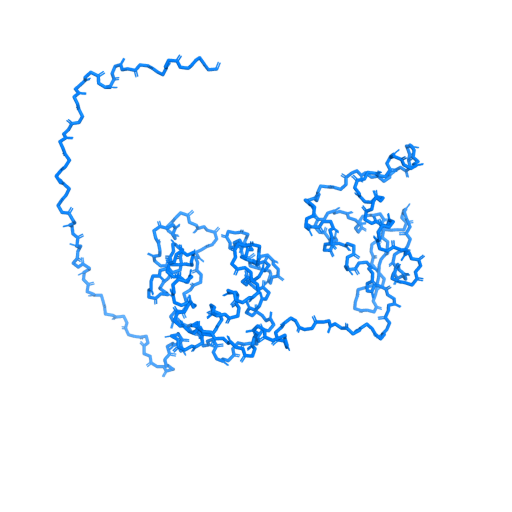6.279 8.479 1.00 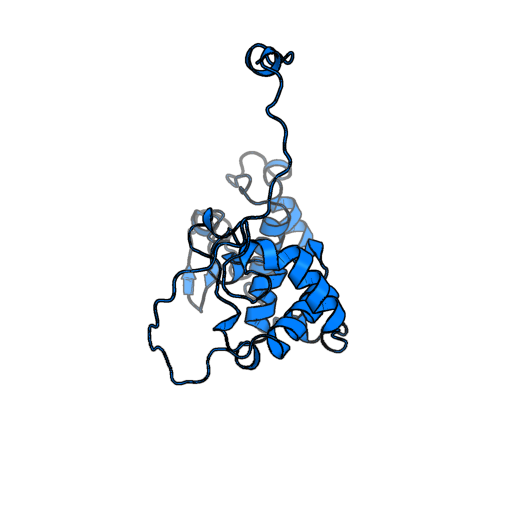98.31 174 VAL A O 1
ATOM 1346 N N . ALA A 1 175 ? -5.355 -8.304 8.323 1.00 98.25 175 ALA A N 1
ATOM 1347 C CA . ALA A 1 175 ? -6.593 -9.069 8.181 1.00 98.25 175 ALA A CA 1
ATOM 1348 C C . ALA A 1 175 ? -7.564 -8.829 9.355 1.00 98.25 175 ALA A C 1
ATOM 1350 O O . ALA A 1 175 ? -8.751 -8.558 9.155 1.00 98.25 175 ALA A O 1
ATOM 1351 N N . ASP A 1 176 ? -7.049 -8.842 10.582 1.00 98.62 176 ASP A N 1
ATOM 1352 C CA . ASP A 1 176 ? -7.848 -8.653 11.792 1.00 98.62 176 ASP A CA 1
ATOM 1353 C C . ASP A 1 176 ? -8.378 -7.229 11.948 1.00 98.62 176 ASP A C 1
ATOM 1355 O O . ASP A 1 176 ? -9.526 -7.034 12.350 1.00 98.62 176 ASP A O 1
ATOM 1359 N N . VAL A 1 177 ? -7.569 -6.216 11.616 1.00 98.44 177 VAL A N 1
ATOM 1360 C CA . VAL A 1 177 ? -8.025 -4.819 11.615 1.00 98.44 177 VAL A CA 1
ATOM 1361 C C . VAL A 1 177 ? -9.140 -4.637 10.588 1.00 98.44 177 VAL A C 1
ATOM 1363 O O . VAL A 1 177 ? -10.151 -4.017 10.909 1.00 98.44 177 VAL A O 1
ATOM 1366 N N . ILE A 1 178 ? -9.017 -5.219 9.391 1.00 98.19 178 ILE A N 1
ATOM 1367 C CA . ILE A 1 178 ? -10.082 -5.182 8.376 1.00 98.19 178 ILE A CA 1
ATOM 1368 C C . ILE A 1 178 ? -11.369 -5.820 8.910 1.00 98.19 178 ILE A C 1
ATOM 1370 O O . ILE A 1 178 ? -12.445 -5.232 8.774 1.00 98.19 178 ILE A O 1
ATOM 1374 N N . ALA A 1 179 ? -11.272 -6.981 9.563 1.00 97.94 179 ALA A N 1
ATOM 1375 C CA . ALA A 1 179 ? -12.421 -7.637 10.183 1.00 97.94 179 ALA A CA 1
ATOM 1376 C C . ALA A 1 179 ? -13.057 -6.769 11.283 1.00 97.94 179 ALA A C 1
ATOM 1378 O O . ALA A 1 179 ? -14.278 -6.602 11.319 1.00 97.94 179 ALA A O 1
ATOM 1379 N N . TYR A 1 180 ? -12.241 -6.151 12.143 1.00 98.31 180 TYR A N 1
ATOM 1380 C CA . TYR A 1 180 ? -12.717 -5.229 13.173 1.00 98.31 180 TYR A CA 1
ATOM 1381 C C . TYR A 1 180 ? -13.435 -4.010 12.584 1.00 98.31 180 TYR A C 1
ATOM 1383 O O . TYR A 1 180 ? -14.515 -3.659 13.062 1.00 98.31 180 TYR A O 1
ATOM 1391 N N . LEU A 1 181 ? -12.877 -3.386 11.541 1.00 97.94 181 LEU A N 1
ATOM 1392 C CA . LEU A 1 181 ? -13.486 -2.237 10.865 1.00 97.94 181 LEU A CA 1
ATOM 1393 C C . LEU A 1 181 ? -14.868 -2.590 10.305 1.00 97.94 181 LEU A C 1
ATOM 1395 O O . LEU A 1 181 ? -15.828 -1.865 10.556 1.00 97.94 181 LEU A O 1
ATOM 1399 N N . ARG A 1 182 ? -14.973 -3.734 9.619 1.00 96.31 182 ARG A N 1
ATOM 1400 C CA . ARG A 1 182 ? -16.224 -4.258 9.053 1.00 96.31 182 ARG A CA 1
ATOM 1401 C C . ARG A 1 182 ? -17.294 -4.495 10.110 1.00 96.31 182 ARG A C 1
ATOM 1403 O O . ARG A 1 182 ? -18.438 -4.083 9.944 1.00 96.31 182 ARG A O 1
ATOM 1410 N N . VAL A 1 183 ? -16.940 -5.118 11.232 1.00 95.50 183 VAL A N 1
ATOM 1411 C CA . VAL A 1 183 ? -17.905 -5.408 12.305 1.00 95.50 183 VAL A CA 1
ATOM 1412 C C . VAL A 1 183 ? -18.310 -4.146 13.073 1.00 95.50 183 VAL A C 1
ATOM 1414 O O . VAL A 1 183 ? -19.479 -4.004 13.428 1.00 95.50 183 VAL A O 1
ATOM 1417 N N . THR A 1 184 ? -17.373 -3.230 13.313 1.00 95.38 184 THR A N 1
ATOM 1418 C CA . THR A 1 184 ? -17.569 -2.094 14.229 1.00 95.38 184 THR A CA 1
ATOM 1419 C C . THR A 1 184 ? -18.207 -0.883 13.561 1.00 95.38 184 THR A C 1
ATOM 1421 O O . THR A 1 184 ? -19.055 -0.224 14.161 1.00 95.38 184 THR A O 1
ATOM 1424 N N . PHE A 1 185 ? -17.806 -0.568 12.331 1.00 94.94 185 PHE A N 1
ATOM 1425 C CA . PHE A 1 185 ? -18.205 0.657 11.647 1.00 94.94 185 PHE A CA 1
ATOM 1426 C C . PHE A 1 185 ? -19.096 0.327 10.446 1.00 94.94 185 PHE A C 1
ATOM 1428 O O . PHE A 1 185 ? -18.634 -0.145 9.408 1.00 94.94 185 PHE A O 1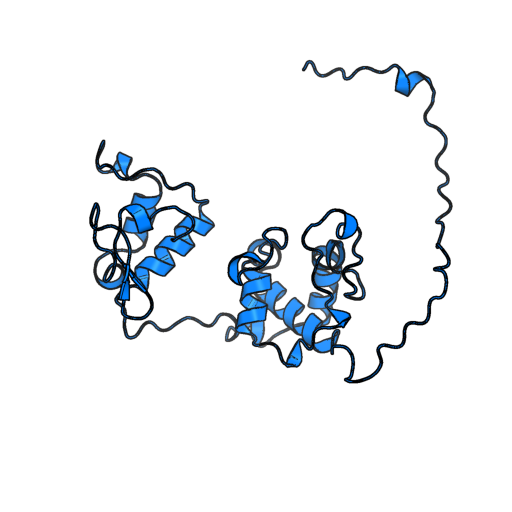
ATOM 1435 N N . LYS A 1 186 ? -20.402 0.571 10.601 1.00 86.94 186 LYS A N 1
ATOM 1436 C CA . LYS A 1 186 ? -21.420 0.279 9.575 1.00 86.94 186 LYS A CA 1
ATOM 1437 C C . LYS A 1 186 ? -21.757 1.473 8.673 1.00 86.94 186 LYS A C 1
ATOM 1439 O O . LYS A 1 186 ? -22.477 1.302 7.691 1.00 86.94 186 LYS A O 1
ATOM 1444 N N . GLY A 1 187 ? -21.209 2.652 8.969 1.00 80.31 187 GLY A N 1
ATOM 1445 C CA . GLY A 1 187 ? -21.614 3.915 8.358 1.00 80.31 187 GLY A CA 1
ATOM 1446 C C . GLY A 1 187 ? -22.886 4.484 8.993 1.00 80.31 187 GLY A C 1
ATOM 1447 O O . GLY A 1 187 ? -23.570 3.809 9.764 1.00 80.31 187 GLY A O 1
ATOM 1448 N N . ILE A 1 188 ? -23.206 5.740 8.680 1.00 72.19 188 ILE A N 1
ATOM 1449 C CA . ILE A 1 188 ? -24.486 6.337 9.082 1.00 72.19 188 ILE A CA 1
ATOM 1450 C C . ILE A 1 188 ? -25.592 5.656 8.253 1.00 72.19 188 ILE A C 1
ATOM 1452 O O . ILE A 1 188 ? -25.430 5.557 7.032 1.00 72.19 188 ILE A O 1
ATOM 1456 N N . PRO A 1 189 ? -26.705 5.198 8.862 1.00 56.16 189 PRO A N 1
ATOM 1457 C CA . PRO A 1 189 ? -27.908 4.857 8.109 1.00 56.16 189 PRO A CA 1
ATOM 1458 C C . PRO A 1 189 ? -28.301 6.047 7.227 1.00 56.16 189 PRO A C 1
ATOM 1460 O O . PRO A 1 189 ? -28.233 7.192 7.675 1.00 56.16 189 PRO A O 1
ATOM 1463 N N . GLU A 1 190 ? -28.698 5.814 5.977 1.00 45.59 190 GLU A N 1
ATOM 1464 C CA . GLU A 1 190 ? -29.317 6.878 5.180 1.00 45.59 190 GLU A CA 1
ATOM 1465 C C . GLU A 1 190 ? -30.453 7.516 6.002 1.00 45.59 190 GLU A C 1
ATOM 1467 O O . GLU A 1 190 ? -31.357 6.816 6.447 1.00 45.59 190 GLU A O 1
ATOM 1472 N N . ALA A 1 191 ? -30.362 8.838 6.199 1.00 40.34 191 ALA A N 1
ATOM 1473 C CA . ALA A 1 191 ? -31.212 9.720 7.014 1.00 40.34 191 ALA A CA 1
ATOM 1474 C C . ALA A 1 191 ? -30.816 9.910 8.498 1.00 40.34 191 ALA A C 1
ATOM 1476 O O . ALA A 1 191 ? -31.256 9.191 9.388 1.00 40.34 191 ALA A O 1
ATOM 1477 N N . ALA A 1 192 ? -30.054 10.982 8.761 1.00 36.09 192 ALA A N 1
ATOM 1478 C CA . ALA A 1 192 ? -30.476 12.126 9.593 1.00 36.09 192 ALA A CA 1
ATOM 1479 C C . ALA A 1 192 ? -29.266 13.025 9.908 1.00 36.09 192 ALA A C 1
ATOM 1481 O O . ALA A 1 192 ? -28.675 12.971 10.985 1.00 36.09 192 ALA A O 1
ATOM 1482 N N . SER A 1 193 ? -28.900 13.893 8.960 1.00 38.81 193 SER A N 1
ATOM 1483 C CA . SER A 1 193 ? -28.211 15.134 9.315 1.00 38.81 193 SER A CA 1
ATOM 1484 C C . SER A 1 193 ? -29.271 16.100 9.835 1.00 38.81 193 SER A C 1
ATOM 1486 O O . SER A 1 193 ? -29.945 16.774 9.060 1.00 38.81 193 SER A O 1
ATOM 1488 N N . SER A 1 194 ? -29.456 16.134 11.149 1.00 34.34 194 SER A N 1
ATOM 1489 C CA . SER A 1 194 ? -30.047 17.287 11.817 1.00 34.34 194 SER A CA 1
ATOM 1490 C C . SER A 1 194 ? -29.037 17.784 12.833 1.00 34.34 194 SER A C 1
ATOM 1492 O O . SER A 1 194 ? -28.792 17.147 13.857 1.00 34.34 194 SER A O 1
ATOM 1494 N N . ALA A 1 195 ? -28.425 18.913 12.492 1.00 44.66 195 ALA A N 1
ATOM 1495 C CA . ALA A 1 195 ? -27.606 19.705 13.382 1.00 44.66 195 ALA A CA 1
ATOM 1496 C C . ALA A 1 195 ? -28.379 19.993 14.678 1.00 44.66 195 ALA A C 1
ATOM 1498 O O . ALA A 1 195 ? -29.392 20.689 14.668 1.00 44.66 195 ALA A O 1
ATOM 1499 N N . GLY A 1 196 ? -27.884 19.448 15.784 1.00 30.42 196 GLY A N 1
ATOM 1500 C CA . GLY A 1 196 ? -28.238 19.846 17.137 1.00 30.42 196 GLY A CA 1
ATOM 1501 C C . GLY A 1 196 ? -26.952 20.257 17.831 1.00 30.42 196 GLY A C 1
ATOM 1502 O O . GLY A 1 196 ? -26.162 19.411 18.240 1.00 30.42 196 GLY A O 1
ATOM 1503 N N . SER A 1 197 ? -26.699 21.560 17.878 1.00 44.34 197 SER A N 1
ATOM 1504 C CA . SER A 1 197 ? -25.627 22.150 18.667 1.00 44.34 197 SER A CA 1
ATOM 1505 C C . SER A 1 197 ? -25.954 21.989 20.151 1.00 44.34 197 SER A C 1
ATOM 1507 O O . SER A 1 197 ? -26.778 22.737 20.675 1.00 44.34 197 SER A O 1
ATOM 1509 N N . GLU A 1 198 ? -25.288 21.060 20.829 1.00 33.84 198 GLU A N 1
ATOM 1510 C CA . GLU A 1 198 ? -25.151 21.108 22.284 1.00 33.84 198 GLU A CA 1
ATOM 1511 C C . GLU A 1 198 ? -23.678 21.320 22.659 1.00 33.84 198 GLU A C 1
ATOM 1513 O O . GLU A 1 198 ? -22.789 20.720 22.043 1.00 33.84 198 GLU A O 1
ATOM 1518 N N . PRO A 1 199 ? -23.385 22.207 23.627 1.00 43.09 199 PRO A N 1
ATOM 1519 C CA . PRO A 1 199 ? -22.018 22.523 23.995 1.00 43.09 199 PRO A CA 1
ATOM 1520 C C . PRO A 1 199 ? -21.377 21.310 24.664 1.00 43.09 199 PRO A C 1
ATOM 1522 O O . PRO A 1 199 ? -21.899 20.780 25.645 1.00 43.09 199 PRO A O 1
ATOM 1525 N N . SER A 1 200 ? -20.224 20.879 24.143 1.00 42.88 200 SER A N 1
ATOM 1526 C CA . SER A 1 200 ? -19.463 19.793 24.749 1.00 42.88 200 SER A CA 1
ATOM 1527 C C . SER A 1 200 ? -19.139 20.154 26.196 1.00 42.88 200 SER A C 1
ATOM 1529 O O . SER A 1 200 ? -18.394 21.105 26.454 1.00 42.88 200 SER A O 1
ATOM 1531 N N . ALA A 1 201 ? -19.660 19.374 27.138 1.00 42.47 201 ALA A N 1
ATOM 1532 C CA . ALA A 1 201 ? -19.123 19.328 28.482 1.00 42.47 201 ALA A CA 1
ATOM 1533 C C . ALA A 1 201 ? -17.664 18.871 28.369 1.00 42.47 201 ALA A C 1
ATOM 1535 O O . ALA A 1 201 ? -17.373 17.699 28.130 1.00 42.47 201 ALA A O 1
ATOM 1536 N N . ALA A 1 202 ? -16.737 19.822 28.471 1.00 44.91 202 ALA A N 1
ATOM 1537 C CA . ALA A 1 202 ? -15.324 19.522 28.555 1.00 44.91 202 ALA A CA 1
ATOM 1538 C C . ALA A 1 202 ? -15.108 18.627 29.783 1.00 44.91 202 ALA A C 1
ATOM 1540 O O . ALA A 1 202 ? -15.284 19.068 30.919 1.00 44.91 202 ALA A O 1
ATOM 1541 N N . CYS A 1 203 ? -14.702 17.374 29.574 1.00 42.88 203 CYS A N 1
ATOM 1542 C CA . CYS A 1 203 ? -14.097 16.579 30.636 1.00 42.88 203 CYS A CA 1
ATOM 1543 C C . CYS A 1 203 ? -12.718 17.172 30.944 1.00 42.88 203 CYS A C 1
ATOM 1545 O O . CYS A 1 203 ? -11.688 16.679 30.486 1.00 42.88 203 CYS A O 1
ATOM 1547 N N . VAL A 1 204 ? -12.709 18.262 31.712 1.00 50.72 204 VAL A N 1
ATOM 1548 C CA . VAL A 1 204 ? -11.503 18.824 32.311 1.00 50.72 204 VAL A CA 1
ATOM 1549 C C . VAL A 1 204 ? -10.964 17.780 33.283 1.00 50.72 204 VAL A C 1
ATOM 1551 O O . VAL A 1 204 ? -11.492 17.592 34.375 1.00 50.72 204 VAL A O 1
ATOM 1554 N N . GLN A 1 205 ? -9.918 17.067 32.873 1.00 46.22 205 GLN A N 1
ATOM 1555 C CA . GLN A 1 205 ? -9.143 16.241 33.790 1.00 46.22 205 GLN A CA 1
ATOM 1556 C C . GLN A 1 205 ? -8.406 17.185 34.754 1.00 46.22 205 GLN A C 1
ATOM 1558 O O . GLN A 1 205 ? -7.627 18.023 34.283 1.00 46.22 205 GLN A O 1
ATOM 1563 N N . PRO A 1 206 ? -8.616 17.100 36.080 1.00 49.34 206 PRO A N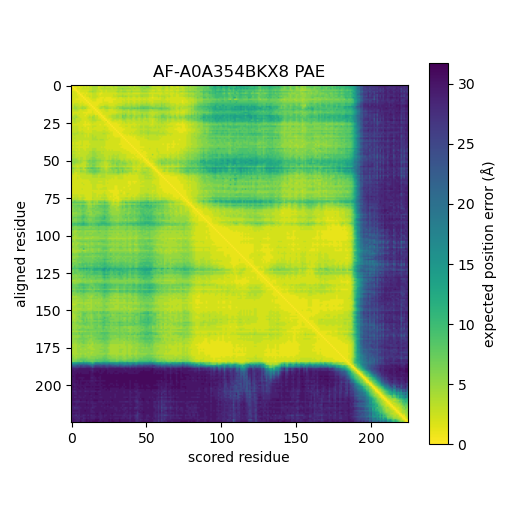 1
ATOM 1564 C CA . PRO A 1 206 ? -7.879 17.926 37.024 1.00 49.34 206 PRO A CA 1
ATOM 1565 C C . PRO A 1 206 ? -6.404 17.507 37.011 1.00 49.34 206 PRO A C 1
ATOM 1567 O O . PRO A 1 206 ? -6.016 16.492 37.590 1.00 49.34 206 PRO A O 1
ATOM 1570 N N . ARG A 1 207 ? -5.555 18.289 36.337 1.00 60.59 207 ARG A N 1
ATOM 1571 C CA . ARG A 1 207 ? -4.101 18.121 36.411 1.00 60.59 207 ARG A CA 1
ATOM 1572 C C . ARG A 1 207 ? -3.616 18.620 37.770 1.00 60.59 207 ARG A C 1
ATOM 1574 O O . ARG A 1 207 ? -3.523 19.822 37.996 1.00 60.59 207 ARG A O 1
ATOM 1581 N N . LYS A 1 208 ? -3.253 17.698 38.667 1.00 53.34 208 LYS A N 1
ATOM 1582 C CA . LYS A 1 208 ? -2.400 17.994 39.831 1.00 53.34 208 LYS A CA 1
ATOM 1583 C C . LYS A 1 208 ? -0.938 18.099 39.384 1.00 53.34 208 LYS A C 1
ATOM 1585 O O . LYS A 1 208 ? -0.115 17.261 39.732 1.00 53.34 208 LYS A O 1
ATOM 1590 N N . THR A 1 209 ? -0.613 19.099 38.575 1.00 67.25 209 THR A N 1
ATOM 1591 C CA . THR A 1 209 ? 0.783 19.423 38.254 1.00 67.25 209 THR A CA 1
ATOM 1592 C C . THR A 1 209 ? 1.169 20.676 39.020 1.00 67.25 209 THR A C 1
ATOM 1594 O O . THR A 1 209 ? 0.566 21.728 38.814 1.00 67.25 209 THR A O 1
ATOM 159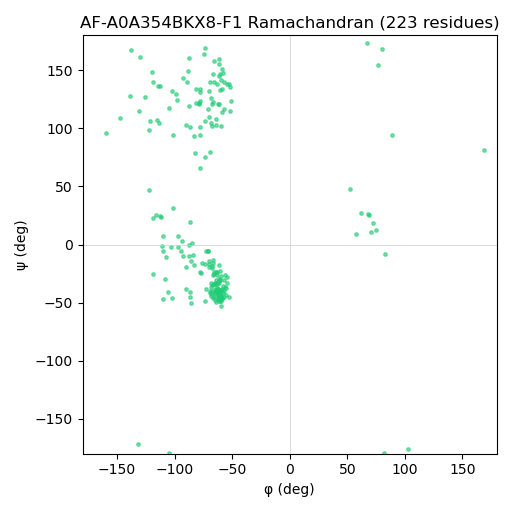7 N N . ALA A 1 210 ? 2.144 20.559 39.921 1.00 72.19 210 ALA A N 1
ATOM 1598 C CA . ALA A 1 210 ? 2.764 21.719 40.548 1.00 72.19 210 ALA A CA 1
ATOM 1599 C C . ALA A 1 210 ? 3.539 22.518 39.491 1.00 72.19 210 ALA A C 1
ATOM 1601 O O . ALA A 1 210 ? 4.077 21.945 38.541 1.00 72.19 210 ALA A O 1
ATOM 1602 N N . MET A 1 211 ? 3.578 23.840 39.656 1.00 69.44 211 MET A N 1
ATOM 1603 C CA . MET A 1 211 ? 4.381 24.715 38.806 1.00 69.44 211 MET A CA 1
ATOM 1604 C C . MET A 1 211 ? 5.851 24.293 38.916 1.00 69.44 211 MET A C 1
ATOM 1606 O O . MET A 1 211 ? 6.335 24.040 40.022 1.00 69.44 211 MET A O 1
ATOM 1610 N N . ALA A 1 212 ? 6.546 24.177 37.781 1.00 62.84 212 ALA A N 1
ATOM 1611 C CA . ALA A 1 212 ? 7.977 23.902 37.795 1.00 62.84 212 ALA A CA 1
ATOM 1612 C C . ALA A 1 212 ? 8.692 25.003 38.605 1.00 62.84 212 ALA A C 1
ATOM 1614 O O . ALA A 1 212 ? 8.293 26.168 38.502 1.00 62.84 212 ALA A O 1
ATOM 1615 N N . PRO A 1 213 ? 9.706 24.672 39.423 1.00 79.56 213 PRO A N 1
ATOM 1616 C CA . PRO A 1 213 ? 10.407 25.688 40.193 1.00 79.56 213 PRO A CA 1
ATOM 1617 C C . PRO A 1 213 ? 11.065 26.719 39.259 1.00 79.56 213 PRO A C 1
ATOM 1619 O O . PRO A 1 213 ? 11.482 26.395 38.146 1.00 79.56 213 PRO A O 1
ATOM 1622 N N . ASN A 1 214 ? 11.134 27.981 39.695 1.00 78.19 214 ASN A N 1
ATOM 1623 C CA . ASN A 1 214 ? 11.560 29.102 38.842 1.00 78.19 214 ASN A CA 1
ATOM 1624 C C . ASN A 1 214 ? 12.999 28.969 38.303 1.00 78.19 214 ASN A C 1
ATOM 1626 O O . ASN A 1 214 ? 13.344 29.632 37.327 1.00 78.19 214 ASN A O 1
ATOM 1630 N N . ASP A 1 215 ? 13.834 28.116 38.903 1.00 79.12 215 ASP A N 1
ATOM 1631 C CA . ASP A 1 215 ? 15.203 27.860 38.449 1.00 79.12 215 ASP A CA 1
ATOM 1632 C C . ASP A 1 215 ? 15.241 27.166 37.077 1.00 79.12 215 ASP A C 1
ATOM 1634 O O . ASP A 1 215 ? 16.190 27.361 36.317 1.00 79.12 215 ASP A O 1
ATOM 1638 N N . TYR A 1 216 ? 14.192 26.422 36.712 1.00 67.50 216 TYR A N 1
ATOM 1639 C CA . TYR A 1 216 ? 14.103 25.717 35.433 1.00 67.50 216 TYR A CA 1
ATOM 1640 C C . TYR A 1 216 ? 14.082 26.663 34.225 1.00 67.50 216 TYR A C 1
ATOM 1642 O O . TYR A 1 216 ? 14.614 26.315 33.175 1.00 67.50 216 TYR A O 1
ATOM 1650 N N . LEU A 1 217 ? 13.542 27.879 34.380 1.00 69.38 217 LEU A N 1
ATOM 1651 C CA . LEU A 1 217 ? 13.528 28.906 33.326 1.00 69.38 217 LEU A CA 1
ATOM 1652 C C . LEU A 1 217 ? 14.919 29.481 33.032 1.00 69.38 217 LEU A C 1
ATOM 1654 O O . LEU A 1 217 ? 15.121 30.108 31.997 1.00 69.38 217 LEU A O 1
ATOM 1658 N N . THR A 1 218 ? 15.872 29.278 33.944 1.00 78.50 218 THR A N 1
ATOM 1659 C CA . THR A 1 218 ? 17.245 29.786 33.820 1.00 78.50 218 THR A CA 1
ATOM 1660 C C . THR A 1 218 ? 18.248 28.713 33.404 1.00 78.50 218 THR A C 1
ATOM 1662 O O . THR A 1 218 ? 19.423 29.018 33.207 1.00 78.50 218 THR A O 1
ATOM 1665 N N . ARG A 1 219 ? 17.811 27.455 33.248 1.00 79.06 219 ARG A N 1
ATOM 1666 C CA . ARG A 1 219 ? 18.687 26.367 32.802 1.00 79.06 219 ARG A CA 1
ATOM 1667 C C . ARG A 1 219 ? 18.872 26.434 31.292 1.00 79.06 219 ARG A C 1
ATOM 1669 O O . ARG A 1 219 ? 17.915 26.330 30.530 1.00 79.06 219 ARG A O 1
ATOM 1676 N N . THR A 1 220 ? 20.116 26.575 30.862 1.00 79.25 220 THR A N 1
ATOM 1677 C CA . THR A 1 220 ? 20.507 26.459 29.457 1.00 79.25 220 THR A CA 1
ATOM 1678 C C . THR A 1 220 ? 20.830 25.005 29.118 1.00 79.25 220 THR A C 1
ATOM 1680 O O . THR A 1 220 ? 21.256 24.229 29.975 1.00 79.25 220 THR A O 1
ATOM 1683 N N . ASN A 1 221 ? 20.583 24.618 27.864 1.00 69.31 221 ASN A N 1
ATOM 1684 C CA . ASN A 1 221 ? 20.881 23.275 27.375 1.00 69.31 221 ASN A CA 1
ATOM 1685 C C . ASN A 1 221 ? 22.402 23.022 27.476 1.00 69.31 221 ASN A C 1
ATOM 1687 O O . ASN A 1 221 ? 23.163 23.781 26.878 1.00 69.31 221 ASN A O 1
ATOM 1691 N N . PRO A 1 222 ? 22.862 21.994 28.215 1.00 73.62 222 PRO A N 1
ATOM 1692 C CA . PRO A 1 222 ? 24.289 21.698 28.355 1.00 73.62 222 PRO A CA 1
ATOM 1693 C C . PRO A 1 222 ? 24.905 21.093 27.086 1.00 73.62 222 PRO A C 1
ATOM 1695 O O . PRO A 1 222 ? 26.113 20.871 27.043 1.00 73.62 222 PRO A O 1
ATOM 1698 N N . VAL A 1 223 ? 24.094 20.806 26.065 1.00 62.31 223 VAL A N 1
ATOM 1699 C CA . VAL A 1 223 ? 24.569 20.345 24.763 1.00 62.31 223 VAL A CA 1
ATOM 1700 C C . VAL A 1 223 ? 24.866 21.569 23.886 1.00 62.31 223 VAL A C 1
ATOM 1702 O O . VAL A 1 223 ? 23.948 22.360 23.648 1.00 62.31 223 VAL A O 1
ATOM 1705 N N . PRO A 1 224 ? 26.117 21.759 23.424 1.00 61.25 224 PRO A N 1
ATOM 1706 C CA . PRO A 1 224 ? 26.443 22.830 22.488 1.00 61.25 224 PRO A CA 1
ATOM 1707 C C . PRO A 1 224 ? 25.673 22.649 21.171 1.00 61.25 224 PRO A C 1
ATOM 1709 O O . PRO A 1 224 ? 25.410 21.518 20.759 1.00 61.25 224 PRO A O 1
ATOM 1712 N N . ALA A 1 225 ? 25.284 23.775 20.568 1.00 61.22 225 ALA A N 1
ATOM 1713 C CA . ALA A 1 225 ? 24.579 23.834 19.287 1.00 61.22 225 ALA A CA 1
ATOM 1714 C C . ALA A 1 225 ? 25.413 23.275 18.126 1.00 61.22 225 ALA A C 1
ATOM 1716 O O . ALA A 1 225 ? 26.656 23.433 18.167 1.00 61.22 225 ALA A O 1
#

Foldseek 3Di:
DVVQCPLQQEWADDPNDIGGHVNDDHLLCVLVPDDLVVQLVCQCPVCVPPNPPPDDNTPADSVRSSVVSVVSNCRPVPPDDDDDLCVDPLLVDADLVLLLVLCVVPVCLQLNNLSQRPHVCQVVDPPGDHRLQADQLLPDDPSVLCCCAQQNQVSVPGDPVGHHCCVPQNSNNSSHNSVNSNVRHRHDDPDDPDDDDDDDPPPPDPDPDDDDPPVVVVDDDPDDD

Solvent-accessible surface area (backbone atoms only — not comparable to full-atom values): 13244 Å² total; per-residue (Å²): 83,76,91,51,57,47,38,68,32,26,25,35,65,57,94,93,35,84,46,58,21,85,79,44,71,75,35,36,45,30,32,75,72,54,58,70,69,57,54,47,54,38,58,68,40,40,55,84,79,43,71,88,71,80,65,72,70,54,85,54,56,74,71,54,45,51,52,34,46,55,58,38,48,50,22,67,41,90,83,65,77,77,82,59,72,77,77,36,72,43,50,75,64,56,42,46,71,59,8,47,52,51,36,56,70,66,45,15,43,32,23,16,87,73,18,68,23,69,10,88,55,18,84,83,41,85,76,64,48,67,44,43,40,62,35,44,44,75,78,49,57,66,68,58,57,45,37,37,45,40,56,2,18,54,70,70,78,42,55,74,88,41,60,55,35,35,89,78,52,32,68,51,40,50,31,5,34,54,46,25,45,36,74,72,20,68,24,66,68,92,84,78,94,68,94,74,92,69,83,78,80,74,84,77,73,86,77,91,68,78,80,76,63,78,67,65,82,71,63,73,78,90,67,83,131

Mean predicted aligned error: 11.21 Å

pLDDT: mean 87.09, std 15.36, range [30.42, 98.62]

Radius of gyration: 24.15 Å; Cα contacts (8 Å, |Δi|>4): 286; chains: 1; bounding box: 61×48×66 Å

Secondary structure (DSSP, 8-state):
-GGGTGGGT--EEETTEEES-TTS---TTHHHHS-HHHHHHHHH-GGGTSTT-S----S--HHHHHHHHHHHHTTT-TT-----GGGSHHHHS--HHHHHHHIIIIIHHHH-TTSSS--TTGGG-SSPPP-GGG--GGGS-HHHHHHHHHS-GGGGT--TTS---HHHHHHHHHHHHHHHHHHH---PPS-------------------PPPPGGGGGPPPSS--

Nearest PDB structures (foldseek):
  6lod-assembly1_E  TM=7.641E-01  e=1.496E-04  Roseiflexus castenholzii DSM 13941
  6loe-assembly1_E  TM=6.790E-01  e=6.429E-04  Roseiflexus castenholzii DSM 13941
  8x2j-assembly1_E  TM=6.808E-01  e=9.001E-04  Chloroflexus aurantiacus J-10-fl
  6h5l-assembly1_B  TM=4.886E-01  e=2.087E-03  Candidatus Kuenenia stuttgartensis

Sequence (225 aa):
YKAHACLGCHTIEDNGKLIGGPQSAALQNAGQRYNPDWVYRFGQNPQDFTVHNGEFLADATDPQLRAVIGYLMVQGVPDFQYYEPWTSPEFSKTDVGRGKVLYREYCAQCHGLTGKGDGPAASGLEPKPAIHANMPFDKLPIEYLYNVINHGGVAVGKSPNMPYWGLTIGQQGVADVIAYLRVTFKGIPEAASSAGSEPSAACVQPRKTAMAPNDYLTRTNPVPA